Protein AF-A0A0T6BDD5-F1 (afdb_monomer)

Foldseek 3Di:
DKDWDWDWDQDPVRDTDIDIDIDDDDPDPDPDDPDPVVPPVVLVVQQDDEPDPQFGSSPVRHGDQLCVVVVNQFGEQDPVVRDGHGQDDDDFDPPDPDTQWDADRHVSDIDGPPDDQDVVNCCCVVVVVVDDPDPQFPPDVQEREDEDQFDQDSVPRHTDHDPQFFADDDDPDRHNYHGYTRPDGNPPPPPPCVVPDDDDD

Solvent-accessible surface area (backbone atoms only — not comparable to full-atom values): 12858 Å² total; per-residue (Å²): 92,71,46,82,45,73,49,75,47,69,46,97,85,71,43,83,43,76,50,76,47,76,49,75,49,80,84,72,90,57,99,77,67,97,54,94,71,68,87,54,62,77,71,61,73,68,54,47,87,48,98,34,92,42,25,31,34,90,56,85,43,40,75,49,64,22,32,73,78,45,72,53,55,17,38,22,70,38,78,91,77,45,34,56,36,70,57,70,89,71,81,59,59,84,90,47,98,58,76,44,44,44,80,39,55,91,78,59,41,68,40,69,62,75,60,78,85,46,73,76,72,42,41,37,68,75,70,44,58,78,67,77,81,66,100,83,77,69,95,50,94,46,45,56,71,43,46,68,42,36,41,77,33,87,88,79,73,45,59,50,47,40,93,63,36,36,52,77,93,73,80,90,65,91,38,94,50,67,44,72,29,20,77,38,58,62,80,75,60,63,68,77,52,63,83,73,62,77,82,81,129

Mean predicted aligned error: 17.87 Å

Organism: NCBI:txid1629725

Structure (mmCIF, N/CA/C/O backbone):
data_AF-A0A0T6BDD5-F1
#
_entry.id   AF-A0A0T6BDD5-F1
#
loop_
_atom_site.group_PDB
_atom_site.id
_atom_site.type_symbol
_atom_site.label_atom_id
_atom_site.label_alt_id
_atom_site.label_comp_id
_atom_site.label_asym_id
_atom_site.label_entity_id
_atom_site.label_seq_id
_atom_site.pdbx_PDB_ins_code
_atom_site.Cartn_x
_atom_site.Cartn_y
_atom_site.Cartn_z
_atom_site.occupancy
_atom_site.B_iso_or_equiv
_atom_site.auth_seq_id
_atom_site.auth_comp_id
_atom_site.auth_asym_id
_atom_site.auth_atom_id
_atom_site.pdbx_PDB_model_num
ATOM 1 N N . GLY A 1 1 ? -4.782 16.074 -7.934 1.00 63.06 1 GLY A N 1
ATOM 2 C CA . GLY A 1 1 ? -4.970 16.286 -6.489 1.00 63.06 1 GLY A CA 1
ATOM 3 C C . GLY A 1 1 ? -4.432 17.645 -6.095 1.00 63.06 1 GLY A C 1
ATOM 4 O O . GLY A 1 1 ? -3.922 18.365 -6.951 1.00 63.06 1 GLY A O 1
ATOM 5 N N . TYR A 1 2 ? -4.551 18.001 -4.821 1.00 70.06 2 TYR A N 1
ATOM 6 C CA . TYR A 1 2 ? -3.900 19.182 -4.259 1.00 70.06 2 TYR A CA 1
ATOM 7 C C . TYR A 1 2 ? -3.284 18.827 -2.903 1.00 70.06 2 TYR A C 1
ATOM 9 O O . TYR A 1 2 ? -3.833 18.007 -2.171 1.00 70.06 2 TYR A O 1
ATOM 17 N N . CYS A 1 3 ? -2.129 19.412 -2.602 1.00 64.56 3 CYS A N 1
ATOM 18 C CA . CYS A 1 3 ? -1.469 19.346 -1.303 1.00 64.56 3 CYS A CA 1
ATOM 19 C C . CYS A 1 3 ? -1.508 20.746 -0.696 1.00 64.56 3 CYS A C 1
ATOM 21 O O . CYS A 1 3 ? -1.211 21.721 -1.386 1.00 64.56 3 CYS A O 1
ATOM 23 N N . ILE A 1 4 ? -1.897 20.856 0.570 1.00 83.88 4 ILE A N 1
ATOM 24 C CA . ILE A 1 4 ? -1.875 22.127 1.291 1.00 83.88 4 ILE A CA 1
ATOM 25 C C . ILE A 1 4 ? -0.564 22.177 2.062 1.00 83.88 4 ILE A C 1
ATOM 27 O O . ILE A 1 4 ? -0.343 21.358 2.951 1.00 83.88 4 ILE A O 1
ATOM 31 N N . ILE A 1 5 ? 0.290 23.137 1.731 1.00 87.44 5 ILE A N 1
ATOM 32 C CA . ILE A 1 5 ? 1.520 23.397 2.475 1.00 87.44 5 ILE A CA 1
ATOM 33 C C . ILE A 1 5 ? 1.349 24.656 3.320 1.00 87.44 5 ILE A C 1
ATOM 35 O O . ILE A 1 5 ? 0.795 25.653 2.856 1.00 87.44 5 ILE A O 1
ATOM 39 N N . ALA A 1 6 ? 1.823 24.610 4.561 1.00 89.38 6 ALA A N 1
ATOM 40 C CA . ALA A 1 6 ? 1.898 25.761 5.448 1.00 89.38 6 ALA A CA 1
ATOM 41 C C . ALA A 1 6 ? 3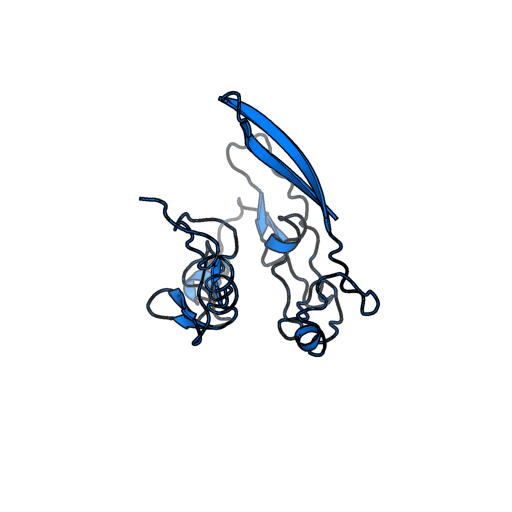.372 26.066 5.716 1.00 89.38 6 ALA A C 1
ATOM 43 O O . ALA A 1 6 ? 4.085 25.241 6.282 1.00 89.38 6 ALA A O 1
ATOM 44 N N . ILE A 1 7 ? 3.831 27.238 5.285 1.00 88.44 7 ILE A N 1
ATOM 45 C CA . ILE A 1 7 ? 5.202 27.699 5.499 1.00 88.44 7 ILE A CA 1
ATOM 46 C C . ILE A 1 7 ? 5.169 28.716 6.632 1.00 88.44 7 ILE A C 1
ATOM 48 O O . ILE A 1 7 ? 4.543 29.767 6.494 1.00 88.44 7 ILE A O 1
ATOM 52 N N . LYS A 1 8 ? 5.844 28.401 7.740 1.00 91.56 8 LYS A N 1
ATOM 53 C CA . LYS A 1 8 ? 6.092 29.341 8.837 1.00 91.56 8 LYS A CA 1
ATOM 54 C C . LYS A 1 8 ? 7.461 29.978 8.646 1.00 91.56 8 LYS A C 1
ATOM 56 O O . LYS A 1 8 ? 8.440 29.260 8.461 1.00 91.56 8 LYS A O 1
ATOM 61 N N . PHE A 1 9 ? 7.524 31.300 8.671 1.00 88.75 9 PHE A N 1
ATOM 62 C CA . PHE A 1 9 ? 8.762 32.054 8.488 1.00 88.75 9 PHE A CA 1
ATOM 63 C C . PHE A 1 9 ? 8.759 33.308 9.360 1.00 88.75 9 PHE A C 1
ATOM 65 O O . PHE A 1 9 ? 7.705 33.775 9.786 1.00 88.75 9 PHE A O 1
ATOM 72 N N . VAL A 1 10 ? 9.945 33.836 9.641 1.00 92.69 10 VAL A N 1
ATOM 73 C CA . VAL A 1 10 ? 10.114 35.096 10.370 1.00 92.69 10 VAL A CA 1
ATOM 74 C C . VAL A 1 10 ? 10.277 36.215 9.341 1.00 92.69 10 VAL A C 1
ATOM 76 O O . VAL A 1 10 ? 11.079 36.074 8.418 1.00 92.69 10 VAL A O 1
ATOM 79 N N . SER A 1 11 ? 9.478 37.277 9.444 1.00 86.88 11 SER A N 1
ATOM 80 C CA . SER A 1 11 ? 9.581 38.450 8.568 1.00 86.88 11 SER A CA 1
ATOM 81 C C . SER A 1 11 ? 10.757 39.352 8.955 1.00 86.88 11 SER A C 1
ATOM 83 O O . SER A 1 11 ? 11.345 39.199 10.023 1.00 86.88 11 SER A O 1
ATOM 85 N N . GLU A 1 12 ? 11.068 40.333 8.105 1.00 87.75 12 GLU A N 1
ATOM 86 C CA . GLU A 1 12 ? 12.073 41.370 8.393 1.00 87.75 12 GLU A CA 1
ATOM 87 C C . GLU A 1 12 ? 11.760 42.151 9.685 1.00 87.75 12 GLU A C 1
ATOM 89 O O . GLU A 1 12 ? 12.672 42.534 10.412 1.00 87.75 12 GLU A O 1
ATOM 94 N N . ASP A 1 13 ? 10.476 42.277 10.038 1.00 92.81 13 ASP A N 1
ATOM 95 C CA . ASP A 1 13 ? 10.000 42.897 11.285 1.00 92.81 13 ASP A CA 1
ATOM 96 C C . ASP A 1 13 ? 10.031 41.944 12.495 1.00 92.81 13 ASP A C 1
ATOM 98 O O . ASP A 1 13 ? 9.404 42.201 13.527 1.00 92.81 13 ASP A O 1
ATOM 102 N N . ASN A 1 14 ? 10.727 40.812 12.374 1.00 89.31 14 ASN A N 1
ATOM 103 C CA . ASN A 1 14 ? 10.873 39.790 13.409 1.00 89.31 14 ASN A CA 1
ATOM 104 C C . ASN A 1 14 ? 9.542 39.151 13.863 1.00 89.31 14 ASN A C 1
ATOM 106 O O . ASN A 1 14 ? 9.439 38.607 14.966 1.00 89.31 14 ASN A O 1
ATOM 110 N N . GLN A 1 15 ? 8.508 39.199 13.017 1.00 88.94 15 GLN A N 1
ATOM 111 C CA . GLN A 1 15 ? 7.215 38.570 13.284 1.00 88.94 15 GLN A CA 1
ATOM 112 C C . GLN A 1 15 ? 7.168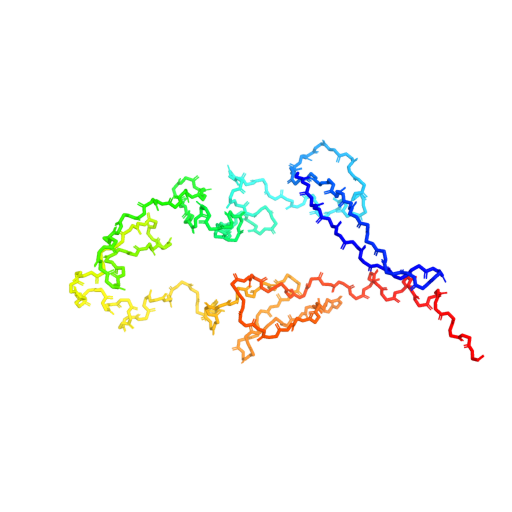 37.163 12.694 1.00 88.94 15 GLN A C 1
ATOM 114 O O . GLN A 1 15 ? 7.574 36.941 11.555 1.00 88.94 15 GLN A O 1
ATOM 119 N N . VAL A 1 16 ? 6.623 36.206 13.447 1.00 89.44 16 VAL A N 1
ATOM 120 C CA . VAL A 1 16 ? 6.365 34.856 12.933 1.00 89.44 16 VAL A CA 1
ATOM 121 C C . VAL A 1 16 ? 5.092 34.889 12.093 1.00 89.44 16 VAL A C 1
ATOM 123 O O . VAL A 1 16 ? 3.997 35.090 12.616 1.00 89.44 16 VAL A O 1
ATOM 126 N N . LEU A 1 17 ? 5.239 34.673 10.791 1.00 90.06 17 LEU A N 1
ATOM 127 C CA . LEU A 1 17 ? 4.150 34.626 9.826 1.00 90.06 17 LEU A CA 1
ATOM 128 C C . LEU A 1 17 ? 3.950 33.199 9.316 1.00 90.06 17 LEU A C 1
ATOM 130 O O . LEU A 1 17 ? 4.887 32.406 9.229 1.00 90.06 17 LEU A O 1
ATOM 134 N N . GLU A 1 18 ? 2.714 32.874 8.946 1.00 92.19 18 GLU A N 1
ATOM 135 C CA . GLU A 1 18 ? 2.361 31.601 8.323 1.00 92.19 18 GLU A CA 1
ATOM 136 C C . GLU A 1 18 ? 1.673 31.857 6.983 1.00 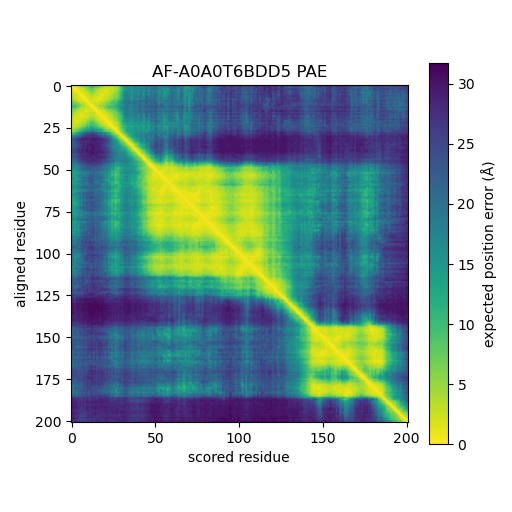92.19 18 GLU A C 1
ATOM 138 O O . GLU A 1 18 ? 0.674 32.574 6.906 1.00 92.19 18 GLU A O 1
ATOM 143 N N . LYS A 1 19 ? 2.183 31.237 5.918 1.00 89.94 19 LYS A N 1
ATOM 144 C CA . LYS A 1 19 ? 1.564 31.263 4.593 1.00 89.94 19 LYS A CA 1
ATOM 145 C C . LYS A 1 19 ? 1.110 29.866 4.204 1.00 89.94 19 LYS A C 1
ATOM 147 O O . LYS A 1 19 ? 1.928 28.963 4.038 1.00 89.94 19 LYS A O 1
ATOM 152 N N . LYS A 1 20 ? -0.200 29.710 4.011 1.00 90.69 20 LYS A N 1
ATOM 153 C CA . LYS A 1 20 ? -0.799 28.489 3.466 1.00 90.69 20 LYS A CA 1
ATOM 154 C C . LYS A 1 20 ? -0.947 28.615 1.955 1.00 90.69 20 LYS A C 1
ATOM 156 O O . LYS A 1 20 ? -1.534 29.580 1.473 1.00 90.69 20 LYS A O 1
ATOM 161 N N . THR A 1 21 ? -0.442 27.632 1.225 1.00 86.56 21 THR A N 1
ATOM 162 C CA . THR A 1 21 ? -0.527 27.561 -0.235 1.00 86.56 21 THR A CA 1
ATOM 163 C C . THR A 1 21 ? -1.020 26.186 -0.652 1.00 86.56 21 THR A C 1
ATOM 165 O O . THR A 1 21 ? -0.579 25.165 -0.127 1.00 86.56 21 THR A O 1
ATOM 168 N N . ASN A 1 22 ? -1.897 26.162 -1.651 1.00 78.94 22 ASN A N 1
ATOM 169 C CA . ASN A 1 22 ? -2.315 24.932 -2.304 1.00 78.94 22 ASN A CA 1
ATOM 170 C C . ASN A 1 22 ? -1.386 24.648 -3.485 1.00 78.94 22 ASN A C 1
ATOM 172 O O . ASN A 1 22 ? -1.343 25.420 -4.443 1.00 78.94 22 ASN A O 1
ATOM 176 N N . ILE A 1 23 ? -0.680 23.524 -3.442 1.00 78.38 23 ILE A N 1
ATOM 177 C CA . ILE A 1 23 ? 0.052 22.990 -4.587 1.00 78.38 23 ILE A CA 1
ATOM 178 C C . ILE A 1 23 ? -0.871 22.011 -5.303 1.00 78.38 23 ILE A C 1
ATOM 180 O O . ILE A 1 23 ? -1.140 20.910 -4.820 1.00 78.38 23 ILE A O 1
ATOM 184 N N . SER A 1 24 ? -1.372 22.411 -6.467 1.00 69.94 24 SER A N 1
ATOM 185 C CA . SER A 1 24 ? -2.084 21.508 -7.369 1.00 69.94 24 SER A CA 1
ATOM 186 C C . SER A 1 24 ? -1.093 20.609 -8.101 1.00 69.94 24 SER A C 1
ATOM 188 O O . SER A 1 24 ? -0.121 21.103 -8.669 1.00 69.94 24 SER A O 1
ATOM 190 N N . PHE A 1 25 ? -1.366 19.309 -8.161 1.00 63.03 25 PHE A N 1
ATOM 191 C CA . PHE A 1 25 ? -0.569 18.371 -8.948 1.00 63.03 25 PHE A CA 1
ATOM 192 C C . PHE A 1 25 ? -1.464 17.377 -9.685 1.00 63.03 25 PHE A C 1
ATOM 194 O O . PHE A 1 25 ? -2.507 16.936 -9.188 1.00 63.03 25 PHE A O 1
ATOM 201 N N . ASN A 1 26 ? -1.055 17.029 -10.900 1.00 55.38 26 ASN A N 1
ATOM 202 C CA . ASN A 1 26 ? -1.738 16.053 -11.731 1.00 55.38 26 ASN A CA 1
ATOM 203 C C . ASN A 1 26 ? -0.951 14.736 -11.698 1.00 55.38 26 ASN A C 1
ATOM 205 O O . ASN A 1 26 ? 0.142 14.667 -12.244 1.00 55.38 26 ASN A O 1
ATOM 209 N N . THR A 1 27 ? -1.496 13.711 -11.040 1.00 56.44 27 THR A N 1
ATOM 210 C CA . THR A 1 27 ? -0.898 12.365 -10.984 1.00 56.44 27 THR A CA 1
ATOM 211 C C . THR A 1 27 ? -1.341 11.465 -12.133 1.00 56.44 27 THR A C 1
ATOM 213 O O . THR A 1 27 ? -0.930 10.308 -12.190 1.00 56.44 27 THR A O 1
ATOM 216 N N . TYR A 1 28 ? -2.198 11.946 -13.039 1.00 52.25 28 TYR A N 1
ATOM 217 C CA . TYR A 1 28 ? -2.561 11.173 -14.217 1.00 52.25 28 TYR A CA 1
ATOM 218 C C . TYR A 1 28 ? -1.376 11.159 -15.180 1.00 52.25 28 TYR A C 1
ATOM 220 O O . TYR A 1 28 ? -1.009 12.188 -15.750 1.00 52.25 28 TYR A O 1
ATOM 228 N N . VAL A 1 29 ? -0.802 9.973 -15.386 1.00 51.53 29 VAL A N 1
ATOM 229 C CA . VAL A 1 29 ? 0.168 9.717 -16.453 1.00 51.53 29 VAL A CA 1
ATOM 230 C C . VAL A 1 29 ? -0.595 9.722 -17.779 1.00 51.53 29 VAL A C 1
ATOM 232 O O . VAL A 1 29 ? -1.046 8.696 -18.281 1.00 51.53 29 VAL A O 1
ATOM 235 N N . GLY A 1 30 ? -0.835 10.915 -18.314 1.00 46.41 30 GLY A N 1
ATOM 236 C CA . GLY A 1 30 ? -1.362 11.097 -19.656 1.00 46.41 30 GLY A CA 1
ATOM 237 C C . GLY A 1 30 ? -0.211 11.110 -20.654 1.00 46.41 30 GLY A C 1
ATOM 238 O O . GLY A 1 30 ? 0.641 11.987 -20.590 1.00 46.41 30 GLY A O 1
ATOM 239 N N . VAL A 1 31 ? -0.234 10.207 -21.637 1.00 48.50 31 VAL A N 1
ATOM 240 C CA . VAL A 1 31 ? 0.724 10.147 -22.767 1.00 48.50 31 VAL A CA 1
ATOM 241 C C . VAL A 1 31 ? 0.714 11.436 -23.621 1.00 48.50 31 VAL A C 1
ATOM 243 O O . VAL A 1 31 ? 1.509 11.610 -24.538 1.00 48.50 31 VAL A O 1
ATOM 246 N N . LYS A 1 32 ? -0.187 12.383 -23.342 1.00 43.66 32 LYS A N 1
ATOM 247 C CA . LYS A 1 32 ? -0.334 13.632 -24.088 1.00 43.66 32 LYS A CA 1
ATOM 248 C C . LYS A 1 32 ? -0.508 14.808 -23.139 1.00 43.66 32 LYS A C 1
ATOM 250 O O . LYS A 1 32 ? -1.623 15.182 -22.794 1.00 43.66 32 LYS A O 1
ATOM 255 N N . GLY A 1 33 ? 0.600 15.418 -22.747 1.00 41.03 33 GLY A N 1
ATOM 256 C CA . GLY A 1 33 ? 0.568 16.696 -22.053 1.00 41.03 33 GLY A CA 1
ATOM 257 C C . GLY A 1 33 ? 1.969 17.205 -21.786 1.00 41.03 33 GLY A C 1
ATOM 258 O O . GLY A 1 33 ? 2.678 16.645 -20.960 1.00 41.03 33 GLY A O 1
ATOM 259 N N . LYS A 1 34 ? 2.356 18.275 -22.483 1.00 38.69 34 LYS A N 1
ATOM 260 C CA . LYS A 1 34 ? 3.560 19.068 -22.214 1.00 38.69 34 LYS A CA 1
ATOM 261 C C . LYS A 1 34 ? 3.443 19.705 -20.820 1.00 38.69 34 LYS A C 1
ATOM 263 O O . LYS A 1 34 ? 3.053 20.859 -20.694 1.00 38.69 34 LYS A O 1
ATOM 268 N N . GLY A 1 35 ? 3.695 18.931 -19.770 1.00 38.72 35 GLY A N 1
ATOM 269 C CA . GLY A 1 35 ? 3.900 19.434 -18.416 1.00 38.72 35 GLY A CA 1
ATOM 270 C C . GLY A 1 35 ? 5.353 19.869 -18.244 1.00 38.72 35 GLY A C 1
ATOM 271 O O . GLY A 1 35 ? 6.252 19.260 -18.815 1.00 38.72 35 GLY A O 1
ATOM 272 N N . HIS A 1 36 ? 5.590 20.903 -17.440 1.00 42.06 36 HIS A N 1
ATOM 273 C CA . HIS A 1 36 ? 6.900 21.525 -17.185 1.00 42.06 36 HIS A CA 1
ATOM 274 C C . HIS A 1 36 ? 7.990 20.607 -16.576 1.00 42.06 36 HIS A C 1
ATOM 276 O O . HIS A 1 36 ? 9.088 21.076 -16.305 1.00 42.06 36 HIS A O 1
ATOM 282 N N . PHE A 1 37 ? 7.754 19.298 -16.444 1.00 42.84 37 PHE A N 1
ATOM 283 C CA . PHE A 1 37 ? 8.777 18.281 -16.149 1.00 42.84 37 PHE A CA 1
ATOM 284 C C . PHE A 1 37 ? 9.483 17.762 -17.419 1.00 42.84 37 PHE A C 1
ATOM 286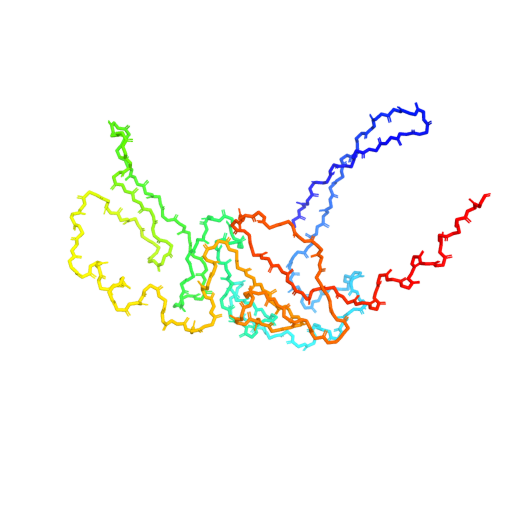 O O . PHE A 1 37 ? 10.014 16.655 -17.454 1.00 42.84 37 PHE A O 1
ATOM 293 N N . ALA A 1 38 ? 9.507 18.580 -18.474 1.00 39.47 38 ALA A N 1
ATOM 294 C CA . ALA A 1 38 ? 10.079 18.281 -19.786 1.00 39.47 38 ALA A CA 1
ATOM 295 C C . ALA A 1 38 ? 11.621 18.141 -19.809 1.00 39.47 38 ALA A C 1
ATOM 297 O O . ALA A 1 38 ? 12.198 18.029 -20.884 1.00 39.47 38 ALA A O 1
ATOM 298 N N . GLY A 1 39 ? 12.291 18.143 -18.651 1.00 36.91 39 GLY A N 1
ATOM 299 C CA . GLY A 1 39 ? 13.735 17.905 -18.534 1.00 36.91 39 GLY A CA 1
ATOM 300 C C . GLY A 1 39 ? 14.137 16.429 -18.429 1.00 36.91 39 GLY A C 1
ATOM 301 O O . GLY A 1 39 ? 15.319 16.132 -18.495 1.00 36.91 39 GLY A O 1
ATOM 302 N N . ASN A 1 40 ? 13.182 15.503 -18.277 1.00 40.72 40 ASN A N 1
ATOM 303 C CA . ASN A 1 40 ? 13.445 14.059 -18.153 1.00 40.72 40 ASN A CA 1
ATOM 304 C C . ASN A 1 40 ? 12.577 13.225 -19.117 1.00 40.72 40 ASN A C 1
ATOM 306 O O . ASN A 1 40 ? 12.090 12.148 -18.775 1.00 40.72 40 ASN A O 1
ATOM 310 N N . ILE A 1 41 ? 12.345 13.741 -20.330 1.00 43.97 41 ILE A N 1
ATOM 311 C CA . ILE A 1 41 ? 11.490 13.108 -21.353 1.00 43.97 41 ILE A CA 1
ATOM 312 C C . ILE A 1 41 ? 12.008 11.722 -21.786 1.00 43.97 41 ILE A C 1
ATOM 314 O O . ILE A 1 41 ? 11.196 10.871 -22.143 1.00 43.97 41 ILE A O 1
ATOM 318 N N . ASP A 1 42 ? 13.303 11.432 -21.639 1.00 45.50 42 ASP A N 1
ATOM 319 C CA . ASP A 1 42 ? 13.861 10.120 -21.999 1.00 45.50 42 ASP A CA 1
ATOM 320 C C . ASP A 1 42 ? 13.494 8.995 -21.012 1.00 45.50 42 ASP A C 1
ATOM 322 O O . ASP A 1 42 ? 13.441 7.831 -21.406 1.00 45.50 42 ASP A O 1
ATOM 326 N N . ARG A 1 43 ? 13.139 9.304 -19.752 1.00 47.69 43 ARG A N 1
ATOM 327 C CA . ARG A 1 43 ? 12.700 8.287 -18.767 1.00 47.69 43 ARG A CA 1
ATOM 328 C C . ARG A 1 43 ? 11.242 7.847 -18.937 1.00 47.69 43 ARG A C 1
ATOM 330 O O . ARG A 1 43 ? 10.854 6.818 -18.397 1.00 47.69 43 ARG A O 1
ATOM 337 N N . PHE A 1 44 ? 10.429 8.598 -19.682 1.00 50.53 44 PHE A N 1
ATOM 338 C CA . PHE A 1 44 ? 9.031 8.233 -19.956 1.00 50.53 44 PHE A CA 1
ATOM 339 C C . PHE A 1 44 ? 8.880 7.355 -21.206 1.00 50.53 44 PHE A C 1
ATOM 341 O O . PHE A 1 44 ? 7.824 6.755 -21.401 1.00 50.53 44 PHE A O 1
ATOM 348 N 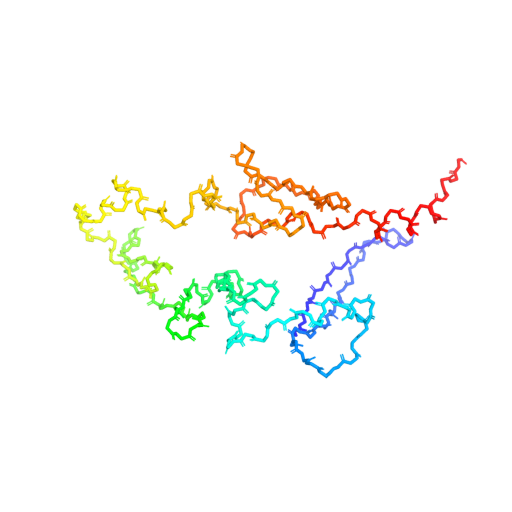N . ALA A 1 45 ? 9.923 7.249 -22.036 1.00 49.34 45 ALA A N 1
ATOM 349 C CA . ALA A 1 45 ? 9.925 6.392 -23.221 1.00 49.34 45 ALA A CA 1
ATOM 350 C C . ALA A 1 45 ? 9.936 4.887 -22.877 1.00 49.34 45 ALA A C 1
ATOM 352 O O . ALA A 1 45 ? 9.531 4.074 -23.704 1.00 49.34 45 ALA A O 1
ATOM 353 N N . SER A 1 46 ? 10.353 4.516 -21.661 1.00 56.31 46 SER A N 1
ATOM 354 C CA . SER A 1 46 ? 10.426 3.130 -21.175 1.00 56.31 46 SER A CA 1
ATOM 355 C C . SER A 1 46 ? 9.251 2.709 -20.284 1.00 56.31 46 SER A C 1
ATOM 357 O O . SER A 1 46 ? 9.285 1.627 -19.696 1.00 56.31 46 SER A O 1
ATOM 359 N N . LEU A 1 47 ? 8.204 3.532 -20.165 1.00 63.97 47 LEU A N 1
ATOM 360 C CA . LEU A 1 47 ? 7.035 3.175 -19.366 1.00 63.97 47 LEU A CA 1
ATOM 361 C C . LEU A 1 47 ? 6.274 2.025 -20.014 1.00 63.97 47 LEU A C 1
ATOM 363 O O . LEU A 1 47 ? 5.664 2.178 -21.075 1.00 63.97 47 LEU A O 1
ATOM 367 N N . THR A 1 48 ? 6.269 0.879 -19.338 1.00 72.31 48 THR A N 1
ATOM 368 C CA . THR A 1 48 ? 5.469 -0.260 -19.774 1.00 72.31 48 THR A CA 1
ATOM 369 C C . THR A 1 48 ? 4.007 0.023 -19.427 1.00 72.31 48 THR A C 1
ATOM 371 O O . THR A 1 48 ? 3.690 0.227 -18.252 1.00 72.31 48 THR A O 1
ATOM 374 N N . PRO A 1 49 ? 3.088 0.067 -20.408 1.00 80.00 49 PRO A N 1
ATOM 375 C CA . PRO A 1 49 ? 1.679 0.273 -20.117 1.00 80.00 49 PRO A CA 1
ATOM 376 C C . PRO A 1 49 ? 1.129 -0.947 -19.373 1.00 80.00 49 PRO A C 1
ATOM 378 O O . PRO A 1 49 ? 1.077 -2.052 -19.913 1.00 80.00 49 PRO A O 1
ATOM 381 N N . CYS A 1 50 ? 0.708 -0.745 -18.127 1.00 85.62 50 CYS A N 1
ATOM 382 C CA . CYS A 1 50 ? 0.151 -1.811 -17.309 1.00 85.62 50 CYS A CA 1
ATOM 383 C C . CYS A 1 50 ? -1.357 -1.970 -17.510 1.00 85.62 50 CYS A C 1
ATOM 385 O O . CYS A 1 50 ? -2.084 -1.012 -17.762 1.00 85.62 50 CYS A O 1
ATOM 387 N N . GLU A 1 51 ? -1.846 -3.195 -17.323 1.00 88.38 51 GLU A N 1
ATOM 388 C CA . GLU A 1 51 ? -3.267 -3.544 -17.477 1.00 88.38 51 GLU A CA 1
ATOM 389 C C . GLU A 1 51 ? -4.182 -2.825 -16.471 1.00 88.38 51 GLU A C 1
ATOM 391 O O . GLU A 1 51 ? -5.381 -2.651 -16.687 1.00 88.38 51 GLU A O 1
ATOM 396 N N . SER A 1 52 ? -3.621 -2.409 -15.340 1.00 89.94 52 SER A N 1
ATOM 397 C CA . SER A 1 52 ? -4.353 -1.853 -14.216 1.00 89.94 52 SER A CA 1
ATOM 398 C C . SER A 1 52 ? -3.577 -0.710 -13.582 1.00 89.94 52 SER A C 1
ATOM 400 O O . SER A 1 52 ? -2.352 -0.718 -13.549 1.00 89.94 52 SER A O 1
ATOM 402 N N . VAL A 1 53 ? -4.315 0.247 -13.016 1.00 88.94 53 VAL A N 1
ATOM 403 C CA . VAL A 1 53 ? -3.756 1.372 -12.257 1.00 88.94 53 VAL A CA 1
ATOM 404 C C . VAL A 1 53 ? -3.008 0.927 -11.002 1.00 88.94 53 VAL A C 1
ATOM 406 O O . VAL A 1 53 ? -2.235 1.709 -10.463 1.00 88.94 53 VAL A O 1
ATOM 409 N N . ASP A 1 54 ? -3.264 -0.287 -10.511 1.00 91.31 54 ASP A N 1
ATOM 410 C CA . ASP A 1 54 ? -2.651 -0.867 -9.307 1.00 91.31 54 ASP A CA 1
ATOM 411 C C . ASP A 1 54 ? -1.396 -1.692 -9.614 1.00 91.31 54 ASP A C 1
ATOM 413 O O . ASP A 1 54 ? -0.942 -2.480 -8.788 1.00 91.31 54 ASP A O 1
ATOM 417 N N . LEU A 1 55 ? -0.844 -1.505 -10.807 1.00 87.19 55 LEU A N 1
ATOM 418 C CA . LEU A 1 55 ? 0.429 -2.053 -11.239 1.00 87.19 55 LEU A CA 1
ATOM 419 C C . LEU A 1 55 ? 1.388 -0.893 -11.497 1.00 87.19 55 LEU A C 1
ATOM 421 O O . LEU A 1 55 ? 0.969 0.148 -12.009 1.00 87.19 55 LEU A O 1
ATOM 425 N N . ASP A 1 56 ? 2.653 -1.072 -11.143 1.00 81.56 56 ASP A N 1
ATOM 426 C CA . ASP A 1 56 ? 3.660 -0.026 -11.261 1.00 81.56 56 ASP A CA 1
ATOM 427 C C . ASP A 1 56 ? 4.330 -0.040 -12.650 1.00 81.56 56 ASP A C 1
ATOM 429 O O . ASP A 1 56 ? 5.089 -0.965 -12.955 1.00 81.56 56 ASP A O 1
ATOM 433 N N . PRO A 1 57 ? 4.095 0.972 -13.507 1.00 80.62 57 PRO A N 1
ATOM 434 C CA . PRO A 1 57 ? 4.679 1.017 -14.844 1.00 80.62 57 PRO A CA 1
ATOM 435 C C . PRO A 1 57 ? 6.186 1.313 -14.846 1.00 80.62 57 PRO A C 1
ATOM 437 O O . PRO A 1 57 ? 6.833 1.086 -15.869 1.00 80.62 57 PRO A O 1
ATOM 440 N N . PHE A 1 58 ? 6.747 1.786 -13.729 1.00 76.62 58 PHE A N 1
ATOM 441 C CA . PHE A 1 58 ? 8.189 1.985 -13.556 1.00 76.62 58 PHE A CA 1
ATOM 442 C C . PHE A 1 58 ? 8.903 0.707 -13.095 1.00 76.62 58 PHE A C 1
ATOM 444 O O . PHE A 1 58 ? 10.111 0.586 -13.272 1.00 76.62 58 PHE A O 1
ATOM 451 N N . HIS A 1 59 ? 8.155 -0.267 -12.569 1.00 76.50 59 HIS A N 1
ATOM 452 C CA . HIS A 1 59 ? 8.679 -1.537 -12.066 1.00 76.50 59 HIS A CA 1
ATOM 453 C C . HIS A 1 59 ? 8.013 -2.728 -12.767 1.00 76.50 59 HIS A C 1
ATOM 455 O O . HIS A 1 59 ? 7.434 -3.597 -12.121 1.00 76.50 59 HIS A O 1
ATOM 461 N N . ASN A 1 60 ? 8.066 -2.768 -14.105 1.00 82.00 60 ASN A N 1
ATOM 462 C CA . ASN A 1 60 ? 7.591 -3.895 -14.928 1.00 82.00 60 ASN A CA 1
ATOM 463 C C . ASN A 1 60 ? 6.173 -4.394 -14.584 1.00 82.00 60 ASN A C 1
ATOM 465 O O . ASN A 1 60 ? 5.888 -5.591 -14.641 1.00 82.00 60 ASN A O 1
ATOM 469 N N . CYS A 1 61 ? 5.270 -3.481 -14.229 1.00 83.88 61 CYS A N 1
ATOM 470 C CA . CYS A 1 61 ? 3.890 -3.790 -13.867 1.00 83.88 61 CYS A CA 1
ATOM 471 C C . CYS A 1 61 ? 3.750 -4.770 -12.695 1.00 83.88 61 CYS A C 1
ATOM 473 O O . CYS A 1 61 ? 2.807 -5.566 -12.660 1.00 83.88 61 CYS A O 1
ATOM 475 N N . VAL A 1 62 ? 4.662 -4.703 -11.725 1.00 85.94 62 VAL A N 1
ATOM 476 C CA . VAL A 1 62 ? 4.527 -5.390 -10.435 1.00 85.94 62 VAL A CA 1
ATOM 477 C C . VAL A 1 62 ? 3.387 -4.745 -9.624 1.00 85.94 62 VAL A C 1
ATOM 479 O O . VAL A 1 62 ? 3.147 -3.541 -9.757 1.00 85.94 62 VAL A O 1
ATOM 482 N N . PRO A 1 63 ? 2.631 -5.519 -8.818 1.00 88.88 63 PRO A N 1
ATOM 483 C CA . PRO A 1 63 ? 1.617 -4.965 -7.927 1.00 88.88 63 PRO A CA 1
ATOM 484 C C . PRO A 1 63 ? 2.169 -3.871 -7.015 1.00 88.88 63 PRO A C 1
ATOM 486 O O . PRO A 1 63 ? 3.207 -4.049 -6.385 1.00 88.88 63 PRO A O 1
ATOM 489 N N . VAL A 1 64 ? 1.440 -2.763 -6.912 1.00 83.62 64 VAL A N 1
ATOM 490 C CA . VAL A 1 64 ? 1.756 -1.707 -5.942 1.00 83.62 64 VAL A CA 1
ATOM 491 C C . VAL A 1 64 ? 1.461 -2.167 -4.514 1.00 83.62 64 VAL A C 1
ATOM 493 O O . VAL A 1 64 ? 0.590 -3.013 -4.290 1.00 83.62 64 VAL A O 1
ATOM 496 N N . ASP A 1 65 ? 2.104 -1.532 -3.535 1.00 83.88 65 ASP A N 1
ATOM 497 C CA . ASP A 1 65 ? 1.657 -1.619 -2.148 1.00 83.88 65 ASP A CA 1
ATOM 498 C C . ASP A 1 65 ? 0.286 -0.934 -2.014 1.00 83.88 65 ASP A C 1
ATOM 500 O O . ASP A 1 65 ? 0.152 0.295 -2.031 1.00 83.88 65 ASP A O 1
ATOM 504 N N . CYS A 1 66 ? -0.759 -1.754 -1.921 1.00 84.06 66 CYS A N 1
ATOM 505 C CA . CYS A 1 66 ? -2.133 -1.289 -1.812 1.00 84.06 66 CYS A CA 1
ATOM 506 C C . CYS A 1 66 ? -2.375 -0.499 -0.521 1.00 84.06 66 CYS A C 1
ATOM 508 O O . CYS A 1 66 ? -3.057 0.531 -0.560 1.00 84.06 66 CYS A O 1
ATOM 510 N N . HIS A 1 67 ? -1.802 -0.951 0.599 1.00 80.38 67 HIS A N 1
ATOM 511 C CA . HIS A 1 67 ? -1.971 -0.302 1.892 1.00 80.38 67 HIS A CA 1
ATOM 512 C C . HIS A 1 67 ? -1.427 1.125 1.846 1.00 80.38 67 HIS A C 1
ATOM 514 O O . HIS A 1 67 ? -2.144 2.061 2.207 1.00 80.38 67 HIS A O 1
ATOM 520 N N . MET A 1 68 ? -0.223 1.303 1.303 1.00 76.75 68 MET A N 1
ATOM 521 C CA . MET A 1 68 ? 0.384 2.621 1.137 1.00 76.75 68 MET A CA 1
ATOM 522 C C . MET A 1 68 ? -0.366 3.487 0.126 1.00 76.75 68 MET A C 1
ATOM 524 O O . MET A 1 68 ? -0.729 4.626 0.421 1.00 76.75 68 MET A O 1
ATOM 528 N N . LYS A 1 69 ? -0.652 2.947 -1.062 1.00 81.88 69 LYS A N 1
ATOM 529 C CA . LYS A 1 69 ? -1.291 3.707 -2.144 1.00 81.88 69 LYS A CA 1
ATOM 530 C C . LYS A 1 69 ? -2.676 4.234 -1.765 1.00 81.88 69 LYS A C 1
ATOM 532 O O . LYS A 1 69 ? -3.068 5.317 -2.200 1.00 81.88 69 LYS A O 1
ATOM 537 N N . TYR A 1 70 ? -3.428 3.455 -0.993 1.00 83.06 70 TYR A N 1
ATOM 538 C CA . TYR A 1 70 ? -4.806 3.765 -0.620 1.00 83.06 70 TYR A CA 1
ATOM 539 C C . TYR A 1 70 ? -4.980 4.107 0.858 1.00 83.06 70 TYR A C 1
ATOM 541 O O . TYR A 1 70 ? -6.121 4.133 1.330 1.00 83.06 70 TYR A O 1
ATOM 549 N N . LEU A 1 71 ? -3.882 4.376 1.573 1.00 81.25 71 LEU A N 1
ATOM 550 C CA . LEU A 1 71 ? -3.872 4.760 2.988 1.00 81.25 71 LEU A CA 1
ATOM 551 C C . LEU A 1 71 ? -4.770 3.840 3.831 1.00 81.25 71 LEU A C 1
ATOM 553 O O . LEU A 1 71 ? -5.682 4.280 4.529 1.00 81.25 71 LEU A O 1
ATOM 557 N N . GLY A 1 72 ? -4.597 2.532 3.652 1.00 78.81 72 GLY A N 1
ATOM 558 C CA . GLY A 1 72 ? -5.347 1.499 4.362 1.00 78.81 72 GLY A CA 1
ATOM 559 C C . GLY A 1 72 ? -6.779 1.246 3.878 1.00 78.81 72 GLY A C 1
ATOM 560 O O . GLY A 1 72 ? -7.327 0.190 4.181 1.00 78.81 72 GLY A O 1
ATOM 561 N N . THR A 1 73 ? -7.392 2.115 3.065 1.00 85.31 73 THR A N 1
ATOM 562 C CA . THR A 1 73 ? -8.784 1.907 2.592 1.00 85.31 73 THR A CA 1
ATOM 563 C C . THR A 1 73 ? -8.926 0.737 1.615 1.00 85.31 73 THR A C 1
ATOM 565 O O . THR A 1 73 ? -10.010 0.156 1.468 1.00 85.31 73 THR A O 1
ATOM 568 N N . ARG A 1 74 ? -7.826 0.369 0.950 1.00 90.31 74 ARG A N 1
ATOM 569 C CA . ARG A 1 74 ? -7.712 -0.807 0.089 1.00 90.31 74 ARG A CA 1
ATOM 570 C C . ARG A 1 74 ? -6.382 -1.491 0.357 1.00 90.31 74 ARG A C 1
ATOM 572 O O . ARG A 1 74 ? -5.390 -1.084 -0.218 1.00 90.31 74 ARG A O 1
ATOM 579 N N . SER A 1 75 ? -6.341 -2.489 1.232 1.00 84.44 75 SER A N 1
ATOM 580 C CA . SER A 1 75 ? -5.059 -3.044 1.703 1.00 84.44 75 SER A CA 1
ATOM 581 C C . SER A 1 75 ? -4.638 -4.341 1.006 1.00 84.44 75 SER A C 1
ATOM 583 O O . SER A 1 75 ? -3.498 -4.760 1.146 1.00 84.44 75 SER A O 1
ATOM 585 N N . PHE A 1 76 ? -5.518 -4.966 0.219 1.00 89.88 76 PHE A N 1
ATOM 586 C CA . PHE A 1 76 ? -5.238 -6.250 -0.429 1.00 89.88 76 PHE A CA 1
ATOM 587 C C . PHE A 1 76 ? -5.178 -6.135 -1.950 1.00 89.88 76 PHE A C 1
ATOM 589 O O . PHE A 1 76 ? -6.134 -5.673 -2.580 1.00 89.88 76 PHE A O 1
ATOM 596 N N . PHE A 1 77 ? -4.095 -6.635 -2.549 1.00 91.56 77 PHE A N 1
ATOM 597 C CA . PHE A 1 77 ? -3.979 -6.758 -3.998 1.00 91.56 77 PHE A CA 1
ATOM 598 C C . PHE A 1 77 ? -4.596 -8.067 -4.501 1.00 91.56 77 PHE A C 1
ATOM 600 O O . PHE A 1 77 ? -4.058 -9.160 -4.304 1.00 91.56 77 PHE A O 1
ATOM 607 N N . ASN A 1 78 ? -5.700 -7.969 -5.238 1.00 91.12 78 ASN A N 1
ATOM 608 C CA . ASN A 1 78 ? -6.294 -9.128 -5.883 1.00 91.12 78 ASN A CA 1
ATOM 609 C C . ASN A 1 78 ? -5.574 -9.435 -7.201 1.00 91.12 78 ASN A C 1
ATOM 611 O O . ASN A 1 78 ? -5.766 -8.738 -8.197 1.00 91.12 78 ASN A O 1
ATOM 615 N N . ARG A 1 79 ? -4.806 -10.531 -7.229 1.00 90.19 79 ARG A N 1
ATOM 616 C CA . ARG A 1 79 ? -4.054 -10.975 -8.418 1.00 90.19 79 ARG A CA 1
ATOM 617 C C . ARG A 1 79 ? -4.935 -11.356 -9.612 1.00 90.19 79 ARG A C 1
ATOM 619 O O . ARG A 1 79 ? -4.503 -11.191 -10.746 1.00 90.19 79 ARG A O 1
ATOM 626 N N . ARG A 1 80 ? -6.169 -11.820 -9.381 1.00 89.56 80 ARG A N 1
ATOM 627 C CA . ARG A 1 80 ? -7.111 -12.192 -10.452 1.00 89.56 80 ARG A CA 1
ATOM 628 C C . ARG A 1 80 ? -7.634 -10.969 -11.201 1.00 89.56 80 ARG A C 1
ATOM 630 O O . ARG A 1 80 ? -7.791 -11.028 -12.412 1.00 89.56 80 ARG A O 1
ATOM 637 N N . TRP A 1 81 ? -7.920 -9.881 -10.489 1.00 91.00 81 TRP A N 1
ATOM 638 C CA . TRP A 1 81 ? -8.418 -8.629 -11.083 1.00 91.00 81 TRP A CA 1
ATOM 639 C C . TRP A 1 81 ? -7.330 -7.574 -11.262 1.00 91.00 81 TRP A C 1
ATOM 641 O O . TRP A 1 81 ? -7.621 -6.469 -11.714 1.00 91.00 81 TRP A O 1
ATOM 651 N N . LYS A 1 82 ? -6.098 -7.911 -10.864 1.00 91.69 82 LYS A N 1
ATOM 652 C CA . LYS A 1 82 ? -4.922 -7.042 -10.821 1.00 91.69 82 LYS A CA 1
ATOM 653 C C . LYS A 1 82 ? -5.218 -5.692 -10.162 1.00 91.69 82 LYS A C 1
ATOM 655 O O . LYS A 1 82 ? -4.783 -4.658 -10.653 1.00 91.69 82 LYS A O 1
ATOM 660 N N . ARG A 1 83 ? -6.012 -5.684 -9.086 1.00 94.19 83 ARG A N 1
ATOM 661 C CA . ARG A 1 83 ? -6.496 -4.456 -8.434 1.00 94.19 83 ARG A CA 1
ATOM 662 C C . ARG A 1 83 ? -6.501 -4.548 -6.921 1.00 94.19 83 ARG A C 1
ATOM 664 O O . ARG A 1 83 ? -6.824 -5.593 -6.355 1.00 94.19 83 ARG A O 1
ATOM 671 N N . CYS A 1 84 ? -6.232 -3.416 -6.285 1.00 92.06 84 CYS A N 1
ATOM 672 C CA . CYS A 1 84 ? -6.383 -3.230 -4.854 1.00 92.06 84 CYS A CA 1
ATOM 673 C C . CYS A 1 84 ? -7.871 -3.215 -4.488 1.00 92.06 84 CYS A C 1
ATOM 675 O O . CYS A 1 84 ? -8.672 -2.453 -5.044 1.00 92.06 84 CYS A O 1
ATOM 677 N N . GLN A 1 85 ? -8.248 -4.065 -3.540 1.00 93.94 85 GLN A N 1
ATOM 678 C CA . GLN A 1 85 ? -9.619 -4.225 -3.077 1.00 93.94 85 GLN A CA 1
ATOM 679 C C . GLN A 1 85 ? -9.875 -3.452 -1.795 1.00 93.94 85 GLN A C 1
ATOM 681 O O . GLN A 1 85 ? -9.000 -3.346 -0.941 1.00 93.94 85 GLN A O 1
ATOM 686 N N . LYS A 1 86 ? -11.112 -2.967 -1.649 1.00 94.69 86 LYS A N 1
ATOM 687 C CA . LYS A 1 86 ? -11.584 -2.315 -0.428 1.00 94.69 86 LYS A CA 1
ATOM 688 C C . LYS A 1 86 ? -11.458 -3.261 0.766 1.00 94.69 86 LYS A C 1
ATOM 690 O O . LYS A 1 86 ? -11.784 -4.445 0.651 1.00 94.69 86 LYS A O 1
ATOM 695 N N . VAL A 1 87 ? -11.021 -2.703 1.891 1.00 91.31 87 VAL A N 1
ATOM 696 C CA . VAL A 1 87 ? -11.023 -3.397 3.180 1.00 91.31 87 VAL A CA 1
ATOM 697 C C . VAL A 1 87 ? -12.478 -3.627 3.625 1.00 91.31 87 VAL A C 1
ATOM 699 O O . VAL A 1 87 ? -13.274 -2.680 3.595 1.00 91.31 87 VAL A O 1
ATOM 702 N N . PRO A 1 88 ? -12.870 -4.865 3.976 1.00 92.31 88 PRO A N 1
ATOM 703 C CA . PRO A 1 88 ? -14.187 -5.152 4.530 1.00 92.31 88 PRO A CA 1
ATOM 704 C C . PRO A 1 88 ? -14.356 -4.505 5.908 1.00 92.31 88 PRO A C 1
ATOM 706 O O . PRO A 1 88 ? -13.392 -4.311 6.643 1.00 92.31 88 PRO A O 1
ATOM 709 N N . VAL A 1 89 ? -15.599 -4.196 6.272 1.00 90.31 89 VAL A N 1
ATOM 710 C CA . VAL A 1 89 ? -15.919 -3.742 7.630 1.00 90.31 89 VAL A CA 1
ATOM 711 C C . VAL A 1 89 ? -15.973 -4.968 8.536 1.00 90.31 89 VAL A C 1
ATOM 713 O O . VAL A 1 89 ? -16.790 -5.859 8.305 1.00 90.31 89 VAL A O 1
ATOM 716 N N . CYS A 1 90 ? -15.108 -5.011 9.546 1.00 87.12 90 CYS A N 1
ATOM 717 C CA . CYS A 1 90 ? -15.149 -6.034 10.583 1.00 87.12 90 CYS A CA 1
ATOM 718 C C . CYS A 1 90 ? -16.046 -5.554 11.725 1.00 87.12 90 CYS A C 1
ATOM 720 O O . CYS A 1 90 ? -15.800 -4.498 12.302 1.00 87.12 90 CYS A O 1
ATOM 722 N N . VAL A 1 91 ? -17.110 -6.307 11.9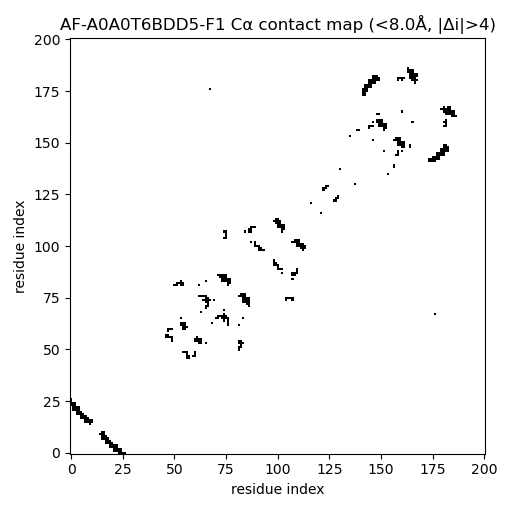98 1.00 88.75 91 VAL A N 1
ATOM 723 C CA . VAL A 1 91 ? -18.040 -6.041 13.101 1.00 88.75 91 VAL A CA 1
ATOM 724 C C . VAL A 1 91 ? -17.513 -6.771 14.329 1.00 88.75 91 VAL A C 1
ATOM 726 O O . VAL A 1 91 ? -17.268 -7.969 14.234 1.00 88.75 91 VAL A O 1
ATOM 729 N N . TYR A 1 92 ? -17.324 -6.048 15.429 1.00 86.06 92 TYR A N 1
ATOM 730 C CA . TYR A 1 92 ? -16.841 -6.570 16.707 1.00 86.06 92 TYR A CA 1
ATOM 731 C C . TYR A 1 92 ? -17.858 -6.273 17.816 1.00 86.06 92 TYR A C 1
ATOM 733 O O . TYR A 1 92 ? -18.695 -5.374 17.661 1.00 86.06 92 TYR A O 1
ATOM 741 N N . ASP A 1 93 ? -17.791 -7.018 18.914 1.00 87.88 93 ASP A N 1
ATOM 742 C CA . ASP A 1 93 ? -18.622 -6.782 20.097 1.00 87.88 93 ASP A CA 1
ATOM 743 C C . ASP A 1 93 ? -18.056 -5.631 20.948 1.00 87.88 93 ASP A C 1
ATOM 745 O O . ASP A 1 93 ? -16.915 -5.676 21.404 1.00 87.88 93 ASP A O 1
ATOM 749 N N . ILE A 1 94 ? -18.855 -4.578 21.140 1.00 86.19 94 ILE A N 1
ATOM 750 C CA . ILE A 1 94 ? -18.456 -3.362 21.867 1.00 86.19 94 ILE A CA 1
ATOM 751 C C . ILE A 1 94 ? -18.423 -3.605 23.383 1.00 86.19 94 ILE A C 1
ATOM 753 O O . ILE A 1 94 ? -17.708 -2.903 24.093 1.00 86.19 94 ILE A O 1
ATOM 757 N N . GLU A 1 95 ? -19.169 -4.595 23.877 1.00 92.06 95 GLU A N 1
ATOM 758 C CA . GLU A 1 95 ? -19.263 -4.895 25.311 1.00 92.06 95 GLU A CA 1
ATOM 759 C C . GLU A 1 95 ? -18.064 -5.713 25.821 1.00 92.06 95 GLU A C 1
ATOM 761 O O . GLU A 1 95 ? -17.928 -5.940 27.024 1.00 92.06 95 GLU A O 1
ATOM 766 N N . LYS A 1 96 ? -17.186 -6.175 24.921 1.00 85.06 96 LYS A N 1
ATOM 767 C CA . LYS A 1 96 ? -15.981 -6.927 25.276 1.00 85.06 96 LYS A CA 1
ATOM 768 C C . LYS A 1 96 ? -14.790 -5.994 25.474 1.00 85.06 96 LYS A C 1
ATOM 770 O O . LYS A 1 96 ? -14.539 -5.097 24.674 1.00 85.06 96 LYS A O 1
ATOM 775 N N . ASP A 1 97 ? -13.988 -6.289 26.497 1.00 84.50 97 ASP A N 1
ATOM 776 C CA . ASP A 1 97 ? -12.747 -5.556 26.787 1.00 84.50 97 ASP A CA 1
ATOM 777 C C . ASP A 1 97 ? -11.690 -5.694 25.673 1.00 84.50 97 ASP A C 1
ATOM 779 O O . ASP A 1 97 ? -10.810 -4.843 25.533 1.00 84.50 97 ASP A O 1
ATOM 783 N N . LEU A 1 98 ? -11.753 -6.772 24.881 1.00 83.44 98 LEU A N 1
ATOM 784 C CA . LEU A 1 98 ? -10.844 -7.049 23.769 1.00 83.44 98 LEU A CA 1
ATOM 785 C C . LEU A 1 98 ? -11.627 -7.296 22.471 1.00 83.44 98 LEU A C 1
ATOM 787 O O . LEU A 1 98 ? -12.712 -7.875 22.528 1.00 83.44 98 LEU A O 1
ATOM 791 N N . PRO A 1 99 ? -11.074 -6.926 21.296 1.00 80.75 99 PRO A N 1
ATOM 792 C CA . PRO A 1 99 ? -11.712 -7.207 20.016 1.00 80.75 99 PRO A CA 1
ATOM 793 C C . PRO A 1 99 ? -11.836 -8.713 19.780 1.00 80.75 99 PRO A C 1
ATOM 795 O O . PRO A 1 99 ? -10.849 -9.445 19.860 1.00 80.75 99 PRO A O 1
ATOM 798 N N . ASP A 1 100 ? -13.029 -9.160 19.406 1.00 88.50 100 ASP A N 1
ATOM 799 C CA . ASP A 1 100 ? -13.315 -10.543 19.020 1.00 88.50 100 ASP A CA 1
ATOM 800 C C . ASP A 1 100 ? -13.123 -10.798 17.518 1.00 88.50 100 ASP A C 1
ATOM 802 O O . ASP A 1 100 ? -13.082 -11.944 17.070 1.00 88.50 100 ASP A O 1
ATOM 806 N N . VAL A 1 101 ? -12.938 -9.740 16.725 1.00 89.62 101 VAL A N 1
ATOM 807 C CA . VAL A 1 101 ? -12.709 -9.826 15.281 1.00 89.62 101 VAL A CA 1
ATOM 808 C C . VAL A 1 101 ? -11.528 -8.952 14.859 1.00 89.62 101 VAL A C 1
ATOM 810 O O . VAL A 1 101 ? -11.428 -7.783 15.226 1.00 89.62 101 VAL A O 1
ATOM 813 N N . GLY A 1 102 ? -10.645 -9.503 14.025 1.00 85.31 102 GLY A N 1
ATOM 814 C CA . GLY A 1 102 ? -9.504 -8.802 13.430 1.00 85.31 102 GLY A CA 1
ATOM 815 C C . GLY A 1 102 ? -9.546 -8.816 11.903 1.00 85.31 102 GLY A C 1
ATOM 816 O O . GLY A 1 102 ? -10.064 -9.747 11.295 1.00 85.31 102 GLY A O 1
ATOM 817 N N . TYR A 1 103 ? -8.981 -7.805 11.245 1.00 85.12 103 TYR A N 1
ATOM 818 C CA . TYR A 1 103 ? -8.801 -7.808 9.788 1.00 85.12 103 TYR A CA 1
ATOM 819 C C . TYR A 1 103 ? -7.446 -8.413 9.397 1.00 85.12 103 TYR A C 1
ATOM 821 O O . TYR A 1 103 ? -6.422 -8.067 9.982 1.00 85.12 103 TYR A O 1
ATOM 829 N N . THR A 1 104 ? -7.416 -9.262 8.363 1.00 82.44 104 THR A N 1
ATOM 830 C CA . THR A 1 104 ? -6.176 -9.777 7.758 1.00 82.44 104 THR A CA 1
ATOM 831 C C . THR A 1 104 ? -5.974 -9.238 6.330 1.00 82.44 104 THR A C 1
ATOM 833 O O . THR A 1 104 ? -6.740 -9.584 5.418 1.00 82.44 104 THR A O 1
ATOM 836 N N . PRO A 1 105 ? -4.912 -8.441 6.089 1.00 76.50 105 PRO A N 1
ATOM 837 C CA . PRO A 1 105 ? -4.577 -7.928 4.759 1.00 76.50 105 PRO A CA 1
ATOM 838 C C . PRO A 1 105 ? -4.238 -9.022 3.743 1.00 76.50 105 PRO A C 1
ATOM 840 O O . PRO A 1 105 ? -4.467 -8.835 2.555 1.00 76.50 105 PRO A O 1
ATOM 843 N N . ILE A 1 106 ? -3.744 -10.180 4.198 1.00 76.00 106 ILE A N 1
ATOM 844 C CA . ILE A 1 106 ? -3.285 -11.280 3.332 1.00 76.00 106 ILE A CA 1
ATOM 845 C C . ILE A 1 106 ? -4.452 -11.920 2.579 1.00 76.00 106 ILE A C 1
ATOM 847 O O . ILE A 1 106 ? -4.328 -12.267 1.407 1.00 76.00 106 ILE A O 1
ATOM 851 N N . THR A 1 107 ? -5.594 -12.094 3.247 1.00 81.62 107 THR A N 1
ATOM 852 C CA . THR A 1 107 ? -6.770 -12.747 2.645 1.00 81.62 107 THR A CA 1
ATOM 853 C C . THR A 1 107 ? -7.915 -11.784 2.359 1.00 81.62 107 THR A C 1
ATOM 855 O O . THR A 1 107 ? -8.916 -12.193 1.770 1.00 81.62 107 THR A O 1
ATOM 858 N N . ASN A 1 108 ? -7.764 -10.517 2.752 1.00 88.56 108 ASN A N 1
ATOM 859 C CA . ASN A 1 108 ? -8.801 -9.494 2.715 1.00 88.56 108 ASN A CA 1
ATOM 860 C C . ASN A 1 108 ? -10.086 -9.899 3.451 1.00 88.56 108 ASN A C 1
ATOM 862 O O . ASN A 1 108 ? -11.192 -9.705 2.943 1.00 88.56 108 ASN A O 1
ATOM 866 N N . LYS A 1 109 ? -9.948 -10.510 4.630 1.00 88.94 109 LYS A N 1
ATOM 867 C CA . LYS A 1 109 ? -11.075 -11.030 5.415 1.00 88.94 109 LYS A CA 1
ATOM 868 C C . LYS A 1 109 ? -10.997 -10.582 6.862 1.00 88.94 109 LYS A C 1
ATOM 870 O O . LYS A 1 109 ? -9.925 -10.272 7.370 1.00 88.94 109 LYS A O 1
ATOM 875 N N . CYS A 1 110 ? -12.152 -10.589 7.510 1.00 89.12 110 CYS A N 1
ATOM 876 C CA . CYS A 1 110 ? -12.244 -10.520 8.956 1.00 89.12 110 CYS A CA 1
ATOM 877 C C . CYS A 1 110 ? -12.102 -11.938 9.520 1.00 89.12 110 CYS A C 1
ATOM 879 O O . CYS A 1 110 ? -12.692 -12.881 8.985 1.00 89.12 110 CYS A O 1
ATOM 881 N N . ILE A 1 111 ? -11.284 -12.084 10.550 1.00 87.00 111 ILE A N 1
ATOM 882 C CA . ILE A 1 111 ? -11.035 -13.325 11.271 1.00 87.00 111 ILE A CA 1
ATOM 883 C C . ILE A 1 111 ? -11.586 -13.193 12.682 1.00 87.00 111 ILE A C 1
ATOM 885 O O . ILE A 1 111 ? -11.410 -12.168 13.327 1.00 87.00 111 ILE A O 1
ATOM 889 N N . ASP A 1 112 ? -12.246 -14.248 13.132 1.00 88.06 112 ASP A N 1
ATOM 890 C CA . ASP A 1 112 ? -12.642 -14.431 14.522 1.00 88.06 112 ASP A CA 1
ATOM 891 C C . ASP A 1 112 ? -11.385 -14.719 15.361 1.00 88.06 112 ASP A C 1
ATOM 893 O O . ASP A 1 112 ? -10.603 -15.620 15.022 1.00 88.06 112 ASP A O 1
ATOM 897 N N . LEU A 1 113 ? -11.174 -13.907 16.397 1.00 85.56 113 LEU A N 1
ATOM 898 C CA . LEU A 1 113 ? -10.042 -13.969 17.322 1.00 85.56 113 LEU A CA 1
ATOM 899 C C . LEU A 1 113 ? -10.338 -14.827 18.560 1.00 85.56 113 LEU A C 1
ATOM 901 O O . LEU A 1 113 ? -9.407 -15.186 19.278 1.00 85.56 113 LEU A O 1
ATOM 905 N N . GLU A 1 114 ? -11.595 -15.199 18.793 1.00 85.56 114 GLU A N 1
ATOM 906 C CA . GLU A 1 114 ? -12.006 -16.059 19.910 1.00 85.56 114 GLU A CA 1
ATOM 907 C C . GLU A 1 114 ? -11.905 -17.545 19.562 1.00 85.56 114 GLU A C 1
ATOM 909 O O . GLU A 1 114 ? -11.877 -18.411 20.445 1.00 85.56 114 GLU A O 1
ATOM 914 N N . ARG A 1 115 ? -11.802 -17.872 18.269 1.00 82.75 115 ARG A N 1
ATOM 915 C CA . ARG A 1 115 ? -11.563 -19.250 17.838 1.00 82.75 115 ARG A CA 1
ATOM 916 C C . ARG A 1 115 ? -10.219 -19.751 18.379 1.00 82.75 115 ARG A C 1
ATOM 918 O O . ARG A 1 115 ? -9.181 -19.109 18.227 1.00 82.75 115 ARG A O 1
ATOM 925 N N . CYS A 1 116 ? -10.212 -20.961 18.937 1.00 76.31 116 CYS A N 1
ATOM 926 C CA . CYS A 1 116 ? -8.968 -21.592 19.367 1.00 76.31 116 CYS A CA 1
ATOM 927 C C . CYS A 1 116 ? -8.003 -21.755 18.182 1.00 76.31 116 CYS A C 1
ATOM 929 O O . CYS A 1 116 ? -8.389 -22.261 17.123 1.00 76.31 116 CYS A O 1
ATOM 931 N N . ILE A 1 117 ? -6.741 -21.372 18.392 1.00 80.38 117 ILE A N 1
ATOM 932 C CA . ILE A 1 117 ? -5.655 -21.544 17.423 1.00 80.38 117 ILE A CA 1
ATOM 933 C C . ILE A 1 117 ? -5.511 -23.038 17.118 1.00 80.38 117 ILE A C 1
ATOM 935 O O . ILE A 1 117 ? -5.220 -23.844 18.007 1.00 80.38 117 ILE A O 1
ATOM 939 N N . LYS A 1 118 ? -5.724 -23.430 15.861 1.00 80.75 118 LYS A N 1
ATOM 940 C CA . LYS A 1 118 ? -5.531 -24.817 15.430 1.00 80.75 118 LYS A CA 1
ATOM 941 C C . LYS A 1 118 ? -4.065 -25.051 15.108 1.00 80.75 118 LYS A C 1
ATOM 943 O O . LYS A 1 118 ? -3.347 -24.148 14.694 1.00 80.75 118 LYS A O 1
ATOM 948 N N . ARG A 1 119 ? -3.634 -26.312 15.161 1.00 75.38 119 ARG A N 1
ATOM 949 C CA . ARG A 1 119 ? -2.287 -26.699 14.715 1.00 75.38 119 ARG A CA 1
ATOM 950 C C . ARG A 1 119 ? -2.007 -26.286 13.263 1.00 75.38 119 ARG A C 1
ATOM 952 O O . ARG A 1 119 ? -0.893 -25.911 12.937 1.00 75.38 119 ARG A O 1
ATOM 959 N N . SER A 1 120 ? -3.028 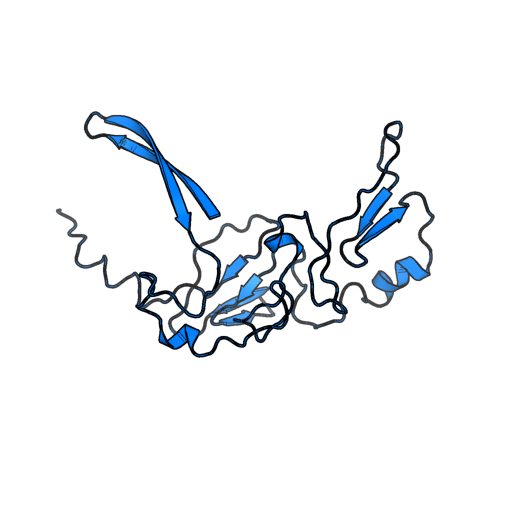-26.277 12.404 1.00 74.38 120 SER A N 1
ATOM 960 C CA . SER A 1 120 ? -2.930 -25.746 11.038 1.00 74.38 120 SER A CA 1
ATOM 961 C C . SER A 1 120 ? -2.692 -24.234 10.979 1.00 74.38 120 SER A C 1
ATOM 963 O O . SER A 1 120 ? -2.058 -23.770 10.042 1.00 74.38 120 SER A O 1
ATOM 965 N N . ASP A 1 121 ? -3.176 -23.461 11.957 1.00 67.50 121 ASP A N 1
ATOM 966 C CA . ASP A 1 121 ? -2.910 -22.018 12.051 1.00 67.50 121 ASP A CA 1
ATOM 967 C C . ASP A 1 121 ? -1.475 -21.740 12.541 1.00 67.50 121 ASP A C 1
ATOM 969 O O . ASP A 1 121 ? -0.947 -20.657 12.311 1.00 67.50 121 ASP A O 1
ATOM 973 N N . LEU A 1 122 ? -0.828 -22.728 13.176 1.00 75.31 122 LEU A N 1
ATOM 974 C CA . LEU A 1 122 ? 0.588 -22.686 13.552 1.00 75.31 122 LEU A CA 1
ATOM 975 C C . LEU A 1 122 ? 1.514 -23.151 12.427 1.00 75.31 122 LEU A C 1
ATOM 977 O O . LEU A 1 122 ? 2.687 -22.800 12.443 1.00 75.31 122 LEU A O 1
ATOM 981 N N . GLN A 1 123 ? 1.021 -23.889 11.426 1.00 65.75 123 GLN A N 1
ATOM 982 C CA . GLN A 1 123 ? 1.845 -24.333 10.293 1.00 65.75 123 GLN A CA 1
ATOM 983 C C . GLN A 1 123 ? 2.566 -23.184 9.574 1.00 65.75 123 GLN A C 1
ATOM 985 O O . GLN A 1 123 ? 3.714 -23.382 9.186 1.00 65.75 123 GLN A O 1
ATOM 990 N N . PRO A 1 124 ? 1.981 -21.981 9.415 1.00 59.47 124 PRO A N 1
ATOM 991 C CA . PRO A 1 124 ? 2.717 -20.830 8.912 1.00 59.47 124 PRO A CA 1
ATOM 992 C C . PRO A 1 124 ? 3.924 -20.422 9.764 1.00 59.47 124 PRO A C 1
ATOM 994 O O . PRO A 1 124 ? 4.947 -20.024 9.214 1.00 59.47 124 PRO A O 1
ATOM 997 N N . LEU A 1 125 ? 3.829 -20.572 11.086 1.00 63.12 125 LEU A N 1
ATOM 998 C CA . LEU A 1 125 ? 4.914 -20.297 12.031 1.00 63.12 125 LEU A CA 1
ATOM 999 C C . LEU A 1 125 ? 5.950 -21.436 12.042 1.00 63.12 125 LEU A C 1
ATOM 1001 O O . LEU A 1 125 ? 7.149 -21.180 12.037 1.00 63.12 125 LEU A O 1
ATOM 1005 N N . GLU A 1 126 ? 5.491 -22.691 12.013 1.00 62.25 126 GLU A N 1
ATOM 1006 C CA . GLU A 1 126 ? 6.332 -23.897 12.078 1.00 62.25 126 GLU A CA 1
ATOM 1007 C C . GLU A 1 126 ? 7.110 -24.145 10.776 1.00 62.25 126 GLU A C 1
ATOM 1009 O O . GLU A 1 126 ? 8.297 -24.462 10.803 1.00 62.25 126 GLU A O 1
ATOM 1014 N N . ASN A 1 127 ? 6.465 -23.960 9.625 1.00 50.81 127 ASN A N 1
ATOM 1015 C CA . ASN A 1 127 ? 7.074 -24.175 8.312 1.00 50.81 127 ASN A CA 1
ATOM 1016 C C . ASN A 1 127 ? 7.781 -22.919 7.772 1.00 50.81 127 ASN A C 1
ATOM 1018 O O . ASN A 1 127 ? 8.144 -22.890 6.597 1.00 50.81 127 ASN A O 1
ATOM 1022 N N . LYS A 1 128 ? 7.911 -21.857 8.584 1.00 51.44 128 LYS A N 1
ATOM 1023 C CA . LYS A 1 128 ? 8.356 -20.521 8.143 1.00 51.44 128 LYS A CA 1
ATOM 1024 C C . LYS A 1 128 ? 7.561 -19.964 6.944 1.00 51.44 128 LYS A C 1
ATOM 1026 O O . LYS A 1 128 ? 8.019 -19.043 6.281 1.00 51.44 128 LYS A O 1
ATOM 1031 N N . TYR A 1 129 ? 6.347 -20.460 6.671 1.00 43.66 129 TYR A N 1
ATOM 1032 C CA . TYR A 1 129 ? 5.463 -19.887 5.639 1.00 43.66 129 TYR A CA 1
ATOM 1033 C C . TYR A 1 129 ? 4.909 -18.507 6.017 1.00 43.66 129 TYR A C 1
ATOM 1035 O O . TYR A 1 129 ? 4.160 -17.934 5.228 1.00 43.66 129 TYR A O 1
ATOM 1043 N N . ALA A 1 130 ? 5.275 -17.953 7.177 1.00 42.88 130 ALA A N 1
ATOM 1044 C CA . ALA A 1 130 ? 5.177 -16.517 7.385 1.00 42.88 130 ALA A CA 1
ATOM 1045 C C . ALA A 1 130 ? 5.872 -15.749 6.245 1.00 42.88 130 ALA A C 1
ATOM 1047 O O . ALA A 1 130 ? 5.320 -14.742 5.835 1.00 42.88 130 ALA A O 1
ATOM 1048 N N . GLU A 1 131 ? 6.950 -16.281 5.647 1.00 42.75 131 GLU A N 1
ATOM 1049 C CA . GLU A 1 131 ? 7.666 -15.693 4.507 1.00 42.75 131 GLU A CA 1
ATOM 1050 C C . GLU A 1 131 ? 8.560 -16.743 3.814 1.00 42.75 131 GLU A C 1
ATOM 1052 O O . GLU A 1 131 ? 9.687 -16.989 4.223 1.00 42.75 131 GLU A O 1
ATOM 1057 N N . LEU A 1 132 ? 8.080 -17.363 2.732 1.00 37.53 132 LEU A N 1
ATOM 1058 C CA . LEU A 1 132 ? 8.944 -18.044 1.748 1.00 37.53 132 LEU A CA 1
ATOM 1059 C C . LEU A 1 132 ? 8.495 -17.707 0.318 1.00 37.53 132 LEU A C 1
ATOM 1061 O O . LEU A 1 132 ? 8.400 -18.563 -0.562 1.00 37.53 132 LEU A O 1
ATOM 1065 N N . ALA A 1 133 ? 8.188 -16.432 0.092 1.00 38.00 133 ALA A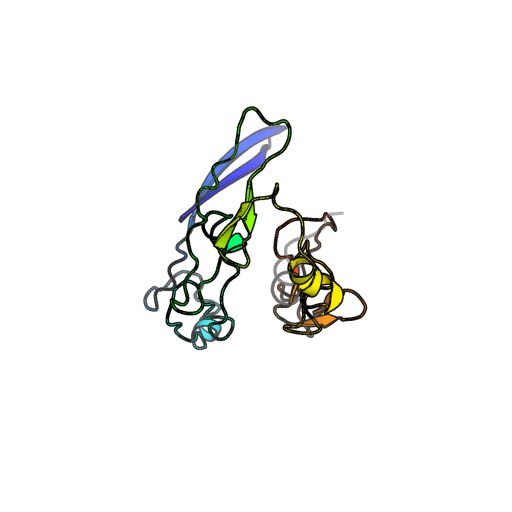 N 1
ATOM 1066 C CA . ALA A 1 133 ? 8.267 -15.833 -1.229 1.00 38.00 133 ALA A CA 1
ATOM 1067 C C . ALA A 1 133 ? 9.356 -14.759 -1.145 1.00 38.00 133 ALA A C 1
ATOM 1069 O O . ALA A 1 133 ? 9.083 -13.641 -0.729 1.00 38.00 133 ALA A O 1
ATOM 1070 N N . ASP A 1 134 ? 10.563 -15.168 -1.529 1.00 37.41 134 ASP A N 1
ATOM 1071 C CA . ASP A 1 134 ? 11.807 -14.396 -1.606 1.00 37.41 134 ASP A CA 1
ATOM 1072 C C . ASP A 1 134 ? 12.579 -14.217 -0.283 1.00 37.41 134 ASP A C 1
ATOM 1074 O O . ASP A 1 134 ? 12.274 -13.385 0.569 1.00 37.41 134 ASP A O 1
ATOM 1078 N N . ASP A 1 135 ? 13.636 -15.018 -0.144 1.00 36.81 135 ASP A N 1
ATOM 1079 C CA . ASP A 1 135 ? 14.586 -15.105 0.979 1.00 36.81 135 ASP A CA 1
ATOM 1080 C C . ASP A 1 135 ? 15.514 -13.865 1.063 1.00 36.81 135 ASP A C 1
ATOM 1082 O O . ASP A 1 135 ? 16.676 -13.950 1.453 1.00 36.81 135 ASP A O 1
ATOM 1086 N N . SER A 1 136 ? 15.022 -12.690 0.646 1.00 39.00 136 SER A N 1
ATOM 1087 C CA . SER A 1 136 ? 15.767 -11.425 0.682 1.00 39.00 136 SER A CA 1
ATOM 1088 C C . SER A 1 136 ? 14.954 -10.196 1.107 1.00 39.00 136 SER A C 1
ATOM 1090 O O . SER A 1 136 ? 15.528 -9.108 1.131 1.00 39.00 136 SER A O 1
ATOM 1092 N N . SER A 1 137 ? 13.650 -10.298 1.410 1.00 39.00 137 SER A N 1
ATOM 1093 C CA . SER A 1 137 ? 12.805 -9.089 1.513 1.00 39.00 137 SER A CA 1
ATOM 1094 C C . SER A 1 137 ? 12.102 -8.822 2.846 1.00 39.00 137 SER A C 1
ATOM 1096 O O . SER A 1 137 ? 11.357 -7.849 2.915 1.00 39.00 137 SER A O 1
ATOM 1098 N N . TYR A 1 138 ? 12.312 -9.608 3.908 1.00 37.47 138 TYR A N 1
ATOM 1099 C CA . TYR A 1 138 ? 11.492 -9.459 5.126 1.00 37.47 138 TYR A CA 1
ATOM 1100 C C . TYR A 1 138 ? 12.231 -9.370 6.469 1.00 37.47 138 TYR A C 1
ATOM 1102 O O . TYR A 1 138 ? 11.628 -9.509 7.529 1.00 37.47 138 TYR A O 1
ATOM 1110 N N . SER A 1 139 ? 13.513 -8.996 6.483 1.00 35.69 139 SER A N 1
ATOM 1111 C CA . SER A 1 139 ? 14.212 -8.786 7.763 1.00 35.69 139 SER A CA 1
ATOM 1112 C C . SER A 1 139 ? 13.719 -7.578 8.593 1.00 35.69 139 SER A C 1
ATOM 1114 O O . SER A 1 139 ? 14.191 -7.416 9.715 1.00 35.69 139 SER A O 1
ATOM 1116 N N . LEU A 1 140 ? 12.784 -6.738 8.125 1.00 38.31 140 LEU A N 1
ATOM 1117 C CA . LEU A 1 140 ? 12.277 -5.578 8.881 1.00 38.31 140 LEU A CA 1
ATOM 1118 C C . LEU A 1 140 ? 10.803 -5.283 8.548 1.00 38.31 140 LEU A C 1
ATOM 1120 O O . LEU A 1 140 ? 10.476 -4.347 7.824 1.00 38.31 140 LEU A O 1
ATOM 1124 N N . MET A 1 141 ? 9.891 -6.065 9.125 1.00 40.38 141 MET A N 1
ATOM 1125 C CA . MET A 1 141 ? 8.423 -5.950 9.012 1.00 40.38 141 MET A CA 1
ATOM 1126 C C . MET A 1 141 ? 7.800 -4.636 9.543 1.00 40.38 141 MET A C 1
ATOM 1128 O O . MET A 1 141 ? 6.603 -4.587 9.811 1.00 40.38 141 MET A O 1
ATOM 1132 N N . LEU A 1 142 ? 8.559 -3.545 9.670 1.00 45.16 142 LEU A N 1
ATOM 1133 C CA . LEU A 1 142 ? 7.975 -2.222 9.892 1.00 45.16 142 LEU A CA 1
ATOM 1134 C C . LEU A 1 142 ? 8.454 -1.143 8.927 1.00 45.16 142 LEU A C 1
ATOM 1136 O O . LEU A 1 142 ? 7.843 -0.097 8.957 1.00 45.16 142 LEU A O 1
ATOM 1140 N N . THR A 1 143 ? 9.409 -1.369 8.023 1.00 53.41 143 THR A N 1
ATOM 1141 C CA . THR A 1 143 ? 9.802 -0.359 7.022 1.00 53.41 143 THR A CA 1
ATOM 1142 C C . THR A 1 143 ? 10.121 -1.036 5.695 1.00 53.41 143 THR A C 1
ATOM 1144 O O . THR A 1 143 ? 11.155 -1.680 5.542 1.00 53.41 143 THR A O 1
ATOM 1147 N N . ALA A 1 144 ? 9.240 -0.887 4.703 1.00 66.56 144 ALA A N 1
ATOM 1148 C CA . ALA A 1 144 ? 9.503 -1.379 3.352 1.00 66.56 144 ALA A CA 1
ATOM 1149 C C . ALA A 1 144 ? 10.619 -0.533 2.711 1.00 66.56 144 ALA A C 1
ATOM 1151 O O . ALA A 1 144 ? 10.358 0.550 2.189 1.00 66.56 144 ALA A O 1
ATOM 1152 N N . ILE A 1 145 ? 11.876 -0.974 2.795 1.00 75.44 145 ILE A N 1
ATOM 1153 C CA . ILE A 1 145 ? 13.001 -0.269 2.168 1.00 75.44 145 ILE A CA 1
ATOM 1154 C C . ILE A 1 145 ? 12.966 -0.528 0.656 1.00 75.44 145 ILE A C 1
ATOM 1156 O O . ILE A 1 145 ? 13.023 -1.670 0.210 1.00 75.44 145 ILE A O 1
ATOM 1160 N N . ASN A 1 146 ? 12.871 0.538 -0.137 1.00 80.38 146 ASN A N 1
ATOM 1161 C CA . ASN A 1 146 ? 12.894 0.482 -1.596 1.00 80.38 146 ASN A CA 1
ATOM 1162 C C . ASN A 1 146 ? 14.191 1.115 -2.124 1.00 80.38 146 ASN A C 1
ATOM 1164 O O . ASN A 1 146 ? 14.385 2.332 -2.008 1.00 80.38 146 ASN A O 1
ATOM 1168 N N . CYS A 1 147 ? 15.059 0.279 -2.699 1.00 83.88 147 CYS A N 1
ATOM 1169 C CA . CYS A 1 147 ? 16.305 0.684 -3.344 1.00 83.88 147 CYS A CA 1
ATOM 1170 C C . CYS A 1 147 ? 16.033 1.060 -4.804 1.00 83.88 147 CYS A C 1
ATOM 1172 O O . CYS A 1 147 ? 15.817 0.179 -5.631 1.00 83.88 147 CYS A O 1
ATOM 1174 N N . HIS A 1 148 ? 16.056 2.355 -5.134 1.00 85.06 148 HIS A N 1
ATOM 1175 C CA . HIS A 1 148 ? 15.822 2.800 -6.516 1.00 85.06 148 HIS A CA 1
ATOM 1176 C C . HIS A 1 148 ? 17.041 2.530 -7.407 1.00 85.06 148 HIS A C 1
ATOM 1178 O O . HIS A 1 148 ? 17.002 1.665 -8.275 1.00 85.06 148 HIS A O 1
ATOM 1184 N N . PHE A 1 149 ? 18.138 3.256 -7.173 1.00 87.75 149 PHE A N 1
ATOM 1185 C CA . PHE A 1 149 ? 19.409 3.096 -7.887 1.00 87.75 149 PHE A CA 1
ATOM 1186 C C . PHE A 1 149 ? 20.443 2.439 -6.973 1.00 87.75 149 PHE A C 1
ATOM 1188 O O . PHE A 1 149 ? 21.417 3.061 -6.550 1.00 87.75 149 PHE A O 1
ATOM 1195 N N . GLY A 1 150 ? 20.159 1.207 -6.564 1.00 87.25 150 GLY A N 1
ATOM 1196 C CA . GLY A 1 150 ? 21.001 0.453 -5.647 1.00 87.25 150 GLY A CA 1
ATOM 1197 C C . GLY A 1 150 ? 20.449 -0.938 -5.376 1.00 87.25 150 GLY A C 1
ATOM 1198 O O . GLY A 1 150 ? 19.435 -1.347 -5.946 1.00 87.25 150 GLY A O 1
ATOM 1199 N N . LYS A 1 151 ? 21.111 -1.673 -4.486 1.00 87.50 151 LYS A N 1
ATOM 1200 C CA . LYS A 1 151 ? 20.722 -3.039 -4.110 1.00 87.50 151 LYS A CA 1
ATOM 1201 C C . LYS A 1 151 ? 20.643 -3.178 -2.604 1.00 87.50 151 LYS A C 1
ATOM 1203 O O . LYS A 1 151 ? 21.394 -2.526 -1.889 1.00 87.50 151 LYS A O 1
ATOM 1208 N N . ILE A 1 152 ? 19.746 -4.037 -2.128 1.00 81.56 152 ILE A N 1
ATOM 1209 C CA . ILE A 1 152 ? 19.675 -4.338 -0.702 1.00 81.56 152 ILE A CA 1
ATOM 1210 C C . ILE A 1 152 ? 20.956 -5.052 -0.260 1.00 81.56 152 ILE A C 1
ATOM 1212 O O . ILE A 1 152 ? 21.425 -5.994 -0.901 1.00 81.56 152 ILE A O 1
ATOM 1216 N N . ASN A 1 153 ? 21.530 -4.565 0.827 1.00 79.19 153 ASN A N 1
ATOM 1217 C CA . ASN A 1 153 ? 22.654 -5.159 1.511 1.00 79.19 153 ASN A CA 1
ATOM 1218 C C . ASN A 1 153 ? 22.101 -6.115 2.567 1.00 79.19 153 ASN A C 1
ATOM 1220 O O . ASN A 1 153 ? 21.520 -5.688 3.564 1.00 79.19 153 ASN A O 1
ATOM 1224 N N . ASN A 1 154 ? 22.289 -7.414 2.349 1.00 73.44 154 ASN A N 1
ATOM 1225 C CA . ASN A 1 154 ? 21.730 -8.449 3.219 1.00 73.44 154 ASN A CA 1
ATOM 1226 C C . ASN A 1 154 ? 22.329 -8.451 4.637 1.00 73.44 154 ASN A C 1
ATOM 1228 O O . ASN A 1 154 ? 21.723 -9.019 5.540 1.00 73.44 154 ASN A O 1
ATOM 1232 N N . GLU A 1 155 ? 23.495 -7.832 4.853 1.00 73.88 155 GLU A N 1
ATOM 1233 C CA . GLU A 1 155 ? 24.126 -7.749 6.177 1.00 73.88 155 GLU A CA 1
ATOM 1234 C C . GLU A 1 155 ? 23.562 -6.593 7.006 1.00 73.88 155 GLU A C 1
ATOM 1236 O O . GLU A 1 155 ? 23.358 -6.730 8.212 1.00 73.88 155 GLU A O 1
ATOM 1241 N N . THR A 1 156 ? 23.309 -5.445 6.371 1.00 76.69 156 THR A N 1
ATOM 1242 C CA . THR A 1 156 ? 22.843 -4.238 7.074 1.00 76.69 156 THR A CA 1
ATOM 1243 C C . THR A 1 156 ? 21.330 -4.040 7.007 1.00 76.69 156 THR A C 1
ATOM 1245 O O . THR A 1 156 ? 20.775 -3.318 7.834 1.00 76.69 156 THR A O 1
ATOM 1248 N N . GLY A 1 157 ? 20.662 -4.661 6.032 1.00 72.81 157 GLY A N 1
ATOM 1249 C CA . GLY A 1 157 ? 19.246 -4.458 5.728 1.00 72.81 157 GLY A CA 1
ATOM 1250 C C . GLY A 1 157 ? 18.934 -3.151 4.986 1.00 72.81 157 GLY A C 1
ATOM 1251 O O . GLY A 1 157 ? 17.763 -2.867 4.756 1.00 72.81 157 GLY A O 1
ATOM 1252 N N . TYR A 1 158 ? 19.944 -2.357 4.607 1.00 81.44 158 TYR A N 1
ATOM 1253 C CA . TYR A 1 158 ? 19.797 -1.083 3.884 1.00 81.44 158 TYR A CA 1
ATOM 1254 C C . TYR A 1 158 ? 20.244 -1.190 2.423 1.00 81.44 158 TYR A C 1
ATOM 1256 O O . TYR A 1 158 ? 20.746 -2.223 2.003 1.00 81.44 158 TYR A O 1
ATOM 1264 N N . CYS A 1 159 ? 20.075 -0.128 1.634 1.00 86.44 159 CYS A N 1
ATOM 1265 C CA . CYS A 1 159 ? 20.511 -0.114 0.237 1.00 86.44 159 CYS A CA 1
ATOM 1266 C C . CYS A 1 159 ? 21.967 0.342 0.073 1.00 86.44 159 CYS A C 1
ATOM 1268 O O . CYS A 1 159 ? 22.324 1.435 0.519 1.00 86.44 159 CYS A O 1
ATOM 1270 N N . ASP A 1 160 ? 22.755 -0.437 -0.664 1.00 92.06 160 ASP A N 1
ATOM 1271 C CA . ASP A 1 160 ? 24.020 -0.015 -1.264 1.00 92.06 160 ASP A CA 1
ATOM 1272 C C . ASP A 1 160 ? 23.714 0.710 -2.583 1.00 92.06 160 ASP A C 1
ATOM 1274 O O . ASP A 1 160 ? 23.202 0.104 -3.529 1.00 92.06 160 ASP A O 1
ATOM 1278 N N . CYS A 1 161 ? 23.977 2.018 -2.641 1.00 89.69 161 CYS A N 1
ATOM 1279 C CA . CYS A 1 161 ? 23.660 2.836 -3.813 1.00 89.69 161 CYS A CA 1
ATOM 1280 C C . CYS A 1 161 ? 24.686 2.679 -4.939 1.00 89.69 161 CYS A C 1
ATOM 1282 O O . CYS A 1 161 ? 25.894 2.629 -4.698 1.00 89.69 161 CYS A O 1
ATOM 1284 N N . ASP A 1 162 ? 24.196 2.666 -6.178 1.00 89.25 162 ASP A N 1
ATOM 1285 C CA . ASP A 1 162 ? 25.030 2.697 -7.374 1.00 89.25 162 ASP A CA 1
ATOM 1286 C C . ASP A 1 162 ? 25.841 4.013 -7.436 1.00 89.25 162 ASP A C 1
ATOM 1288 O O . ASP A 1 162 ? 25.405 5.048 -6.915 1.00 89.25 162 ASP A O 1
ATOM 1292 N N . PRO A 1 163 ? 27.018 4.029 -8.094 1.00 88.62 163 PRO A N 1
ATOM 1293 C CA . PRO A 1 163 ? 27.836 5.234 -8.211 1.00 88.62 163 PRO A CA 1
ATOM 1294 C C . PRO A 1 163 ? 27.051 6.430 -8.768 1.00 88.62 163 PRO A C 1
ATOM 1296 O O . PRO A 1 163 ? 26.401 6.333 -9.807 1.00 88.62 163 PRO A O 1
ATOM 1299 N N . GLY A 1 164 ? 27.139 7.575 -8.086 1.00 84.12 164 GLY A N 1
ATOM 1300 C CA . GLY A 1 164 ? 26.397 8.790 -8.445 1.00 84.12 164 GLY A CA 1
ATOM 1301 C C . GLY A 1 164 ? 25.053 8.953 -7.727 1.00 84.12 164 GLY A C 1
ATOM 1302 O O . GLY A 1 164 ? 24.451 10.020 -7.847 1.00 84.12 164 GLY A O 1
ATOM 1303 N N . TRP A 1 165 ? 24.614 7.964 -6.943 1.00 85.38 165 TRP A N 1
ATOM 1304 C CA . TRP A 1 165 ? 23.348 7.993 -6.207 1.00 85.38 165 TRP A CA 1
ATOM 1305 C C . TRP A 1 165 ? 23.548 7.956 -4.690 1.00 85.38 165 TRP A C 1
ATOM 1307 O O . TRP A 1 165 ? 24.488 7.358 -4.174 1.00 85.38 165 TRP A O 1
ATOM 1317 N N . THR A 1 166 ? 22.645 8.611 -3.964 1.00 89.06 166 THR A N 1
ATOM 1318 C CA . THR A 1 166 ? 22.600 8.638 -2.498 1.00 89.06 166 THR A CA 1
ATOM 1319 C C . THR A 1 166 ? 21.154 8.710 -1.990 1.00 89.06 166 THR A C 1
ATOM 1321 O O . THR A 1 166 ? 20.205 8.758 -2.778 1.00 89.06 166 THR A O 1
ATOM 1324 N N . SER A 1 167 ? 20.968 8.694 -0.672 1.00 84.81 167 SER A N 1
ATOM 1325 C CA . SER A 1 167 ? 19.666 8.808 0.002 1.00 84.81 167 SER A CA 1
ATOM 1326 C C . SER A 1 167 ? 19.613 10.077 0.849 1.00 84.81 167 SER A C 1
ATOM 1328 O O . SER A 1 167 ? 20.645 10.546 1.328 1.00 84.81 167 SER A O 1
ATOM 1330 N N . ALA A 1 168 ? 18.415 10.619 1.079 1.00 75.75 168 ALA A N 1
ATOM 1331 C CA . ALA A 1 168 ? 18.238 11.621 2.128 1.00 75.75 168 ALA A CA 1
ATOM 1332 C C . ALA A 1 168 ? 18.552 10.997 3.496 1.00 75.75 168 ALA A C 1
ATOM 1334 O O . ALA A 1 168 ? 18.283 9.814 3.707 1.00 75.75 168 ALA A O 1
ATOM 1335 N N . ASN A 1 169 ? 19.068 11.790 4.437 1.00 68.69 169 ASN A N 1
ATOM 1336 C CA . ASN A 1 169 ? 19.110 11.359 5.832 1.00 68.69 169 ASN A CA 1
ATOM 1337 C C . ASN A 1 169 ? 17.673 11.126 6.312 1.00 68.69 169 ASN A C 1
ATOM 1339 O O . ASN A 1 169 ? 16.829 12.013 6.180 1.00 68.69 169 ASN A O 1
ATOM 1343 N N . PHE A 1 170 ? 17.406 9.945 6.859 1.00 66.50 170 PHE A N 1
ATOM 1344 C CA . PHE A 1 170 ? 16.134 9.609 7.484 1.00 66.50 170 PHE A CA 1
ATOM 1345 C C . PHE A 1 170 ? 16.382 9.154 8.920 1.00 66.50 170 PHE A C 1
ATOM 1347 O O . PHE A 1 170 ? 17.362 8.461 9.206 1.00 66.50 170 PHE A O 1
ATOM 1354 N N . ASP A 1 171 ? 15.492 9.560 9.820 1.00 59.56 171 ASP A N 1
ATOM 1355 C CA . ASP A 1 171 ? 15.526 9.105 11.202 1.00 59.56 171 ASP A CA 1
ATOM 1356 C C . ASP A 1 171 ? 15.063 7.649 11.283 1.00 59.56 171 ASP A C 1
ATOM 1358 O O . ASP A 1 171 ? 14.118 7.231 10.612 1.00 59.56 171 ASP A O 1
ATOM 1362 N N . ARG A 1 172 ? 15.753 6.860 12.113 1.00 56.72 172 ARG A N 1
ATOM 1363 C CA . ARG A 1 172 ? 15.508 5.418 12.302 1.00 56.72 172 ARG A CA 1
ATOM 1364 C C . ARG A 1 172 ? 14.306 5.143 13.204 1.00 56.72 172 ARG A C 1
ATOM 1366 O O . ARG A 1 172 ? 14.345 4.230 14.027 1.00 56.72 172 ARG A O 1
ATOM 1373 N N . GLU A 1 173 ? 13.263 5.951 13.106 1.00 56.16 173 GLU A N 1
ATOM 1374 C CA . GLU A 1 173 ? 12.035 5.651 13.824 1.00 56.16 173 GLU A CA 1
ATOM 1375 C C . GLU A 1 173 ? 11.270 4.555 13.068 1.00 56.16 173 GLU A C 1
ATOM 1377 O O . GLU A 1 173 ? 11.180 4.597 11.837 1.00 56.16 173 GLU A O 1
ATOM 1382 N N . PRO A 1 174 ? 10.740 3.536 13.765 1.00 53.41 174 PRO A N 1
ATOM 1383 C CA . PRO A 1 174 ? 9.889 2.543 13.133 1.00 53.41 174 PRO A CA 1
ATOM 1384 C C . PRO A 1 174 ? 8.620 3.242 12.640 1.00 53.41 174 PRO A C 1
ATOM 1386 O O . PRO A 1 174 ? 7.799 3.705 13.431 1.00 53.41 174 PRO A O 1
ATOM 1389 N N . THR A 1 175 ? 8.458 3.334 11.322 1.00 52.41 175 THR A N 1
ATOM 1390 C CA . THR A 1 175 ? 7.294 3.964 10.694 1.00 52.41 175 THR A CA 1
ATOM 1391 C C . THR A 1 175 ? 6.692 3.020 9.676 1.00 52.41 175 THR A C 1
ATOM 1393 O O . THR A 1 175 ? 7.429 2.442 8.904 1.00 52.41 175 THR A O 1
ATOM 1396 N N . LEU A 1 176 ? 5.363 2.938 9.585 1.00 53.69 176 LEU A N 1
ATOM 1397 C CA . LEU A 1 176 ? 4.653 2.104 8.596 1.00 53.69 176 LEU A CA 1
ATOM 1398 C C . LEU A 1 176 ? 4.880 2.524 7.123 1.00 53.69 176 LEU A C 1
ATOM 1400 O O . LEU A 1 176 ? 4.198 2.030 6.227 1.00 53.69 176 LEU A O 1
ATOM 1404 N N . PHE A 1 177 ? 5.777 3.475 6.860 1.00 58.91 177 PHE A N 1
ATOM 1405 C CA . PHE A 1 177 ? 6.050 4.010 5.533 1.00 58.91 177 PHE A CA 1
ATOM 1406 C C . PHE A 1 177 ? 7.204 3.259 4.862 1.00 58.91 177 PHE A C 1
ATOM 1408 O O . PHE A 1 177 ? 8.155 2.821 5.511 1.00 58.91 177 PHE A O 1
ATOM 1415 N N . SER A 1 178 ? 7.152 3.151 3.532 1.00 67.00 178 SER A N 1
ATOM 1416 C CA . SER A 1 178 ? 8.300 2.686 2.761 1.00 67.00 178 SER A CA 1
ATOM 1417 C C . SER A 1 178 ? 9.439 3.700 2.818 1.00 67.00 178 SER A C 1
ATOM 1419 O O . SER A 1 178 ? 9.260 4.878 2.496 1.00 67.00 178 SER A O 1
ATOM 1421 N N . VAL A 1 179 ? 10.630 3.234 3.180 1.00 76.19 179 VAL A N 1
ATOM 1422 C CA . VAL A 1 179 ? 11.847 4.047 3.196 1.00 76.19 179 VAL A CA 1
ATOM 1423 C C . VAL A 1 179 ? 12.481 3.970 1.814 1.00 76.19 179 VAL A C 1
ATOM 1425 O O . VAL A 1 179 ? 12.943 2.919 1.383 1.00 76.19 179 VAL A O 1
ATOM 1428 N N . HIS A 1 180 ? 12.496 5.082 1.089 1.00 82.25 180 HIS A N 1
ATOM 1429 C CA . HIS A 1 180 ? 13.125 5.144 -0.227 1.00 82.25 180 HIS A CA 1
ATOM 1430 C C . HIS A 1 180 ? 14.594 5.537 -0.095 1.00 82.25 180 HIS A C 1
ATOM 1432 O O . HIS A 1 180 ? 14.905 6.613 0.415 1.00 82.25 180 HIS A O 1
ATOM 1438 N N . MET A 1 181 ? 15.482 4.686 -0.602 1.00 84.88 181 MET A N 1
ATOM 1439 C CA . MET A 1 181 ? 16.924 4.915 -0.616 1.00 84.88 181 MET A CA 1
ATOM 1440 C C . MET A 1 181 ? 17.456 4.936 -2.052 1.00 84.88 181 MET A C 1
ATOM 1442 O O . MET A 1 181 ? 16.829 4.423 -2.982 1.00 84.88 181 MET A O 1
ATOM 1446 N N . CYS A 1 182 ? 18.625 5.547 -2.227 1.00 87.56 182 CYS A N 1
ATOM 1447 C CA . CYS A 1 182 ? 19.311 5.707 -3.505 1.00 87.56 182 CYS A CA 1
ATOM 1448 C C . CYS A 1 182 ? 18.459 6.458 -4.532 1.00 87.56 182 CYS A C 1
ATOM 1450 O O . CYS A 1 182 ? 18.390 6.078 -5.696 1.00 87.56 182 CYS A O 1
ATOM 1452 N N . ASN A 1 183 ? 17.757 7.497 -4.080 1.00 84.50 183 ASN A N 1
ATOM 1453 C CA . ASN A 1 183 ? 16.814 8.288 -4.868 1.00 84.50 183 ASN A CA 1
ATOM 1454 C C . ASN A 1 183 ? 17.291 9.728 -5.139 1.00 84.50 183 ASN A C 1
ATOM 1456 O O . ASN A 1 183 ? 16.548 10.503 -5.741 1.00 84.50 183 ASN A O 1
ATOM 1460 N N . ILE A 1 184 ? 18.504 10.090 -4.713 1.00 81.25 184 ILE A N 1
ATOM 1461 C CA . ILE A 1 184 ? 19.114 11.407 -4.937 1.00 81.25 184 ILE A CA 1
ATOM 1462 C C . ILE A 1 184 ? 20.344 11.247 -5.825 1.00 81.25 184 ILE A C 1
ATOM 1464 O O . ILE A 1 184 ? 21.271 10.524 -5.475 1.00 81.25 184 ILE A O 1
ATOM 1468 N N . GLU A 1 185 ? 20.378 11.957 -6.951 1.00 80.56 185 GLU A N 1
ATOM 1469 C CA . GLU A 1 185 ? 21.547 12.004 -7.830 1.00 80.56 185 GLU A CA 1
ATOM 1470 C C . GLU A 1 185 ? 22.534 13.070 -7.337 1.00 80.56 185 GLU A C 1
ATOM 1472 O O . GLU A 1 185 ? 22.172 14.244 -7.189 1.00 80.56 185 GLU A O 1
ATOM 1477 N N . LEU A 1 186 ? 23.791 12.679 -7.123 1.00 76.19 186 LEU A N 1
ATOM 1478 C CA . LEU A 1 186 ? 24.857 13.557 -6.630 1.00 76.19 186 LEU A CA 1
ATOM 1479 C C . LEU A 1 186 ? 25.154 14.736 -7.582 1.00 76.19 186 LEU A C 1
ATOM 1481 O O . LEU A 1 186 ? 25.666 15.757 -7.131 1.00 76.19 186 LEU A O 1
ATOM 1485 N N . SER A 1 187 ? 24.784 14.632 -8.864 1.00 63.84 187 SER A N 1
ATOM 1486 C CA . SER A 1 187 ? 25.018 15.649 -9.904 1.00 63.84 187 SER A CA 1
ATOM 1487 C C . SER A 1 187 ? 24.017 16.822 -9.906 1.00 63.84 187 SER A C 1
ATOM 1489 O O . SER A 1 187 ? 24.297 17.860 -10.496 1.00 63.84 187 SER A O 1
ATOM 1491 N N . SER A 1 188 ? 22.851 16.701 -9.257 1.00 52.22 188 SER A N 1
ATOM 1492 C CA . SER A 1 188 ? 21.731 17.639 -9.478 1.00 52.22 188 SER A CA 1
ATOM 1493 C C . SER A 1 188 ? 21.556 18.752 -8.432 1.00 52.22 188 SER A C 1
ATOM 1495 O O . SER A 1 188 ? 20.883 19.742 -8.711 1.00 52.22 188 SER A O 1
ATOM 1497 N N . TRP A 1 189 ? 22.157 18.636 -7.241 1.00 45.47 189 TRP A N 1
ATOM 1498 C CA . TRP A 1 189 ? 21.927 19.593 -6.138 1.00 45.47 189 TRP A CA 1
ATOM 1499 C C . TRP A 1 189 ? 23.184 20.364 -5.715 1.00 45.47 189 TRP A C 1
ATOM 1501 O O . TRP A 1 189 ? 23.103 21.542 -5.357 1.00 45.47 189 TRP A O 1
ATOM 1511 N N . TYR A 1 190 ? 24.357 19.725 -5.749 1.00 45.72 190 TYR A N 1
ATOM 1512 C CA . TYR A 1 190 ? 25.587 20.313 -5.206 1.00 45.72 190 TYR A CA 1
ATOM 1513 C C . TYR A 1 190 ? 26.221 21.389 -6.102 1.00 45.72 190 TYR A C 1
ATOM 1515 O O . TYR A 1 190 ? 26.872 22.293 -5.575 1.00 45.72 190 TYR A O 1
ATOM 1523 N N . ASP A 1 191 ? 25.975 21.366 -7.414 1.00 46.50 191 ASP A N 1
ATOM 1524 C CA . ASP A 1 191 ? 26.590 22.322 -8.347 1.00 46.50 191 ASP A CA 1
ATOM 1525 C C . ASP A 1 191 ? 25.812 23.639 -8.493 1.00 46.50 191 ASP A C 1
ATOM 1527 O O . ASP A 1 191 ? 26.412 24.689 -8.722 1.00 46.50 191 ASP A O 1
ATOM 1531 N N . SER A 1 192 ? 24.487 23.645 -8.305 1.00 45.84 192 SER A N 1
ATOM 1532 C CA . SER A 1 192 ? 23.683 24.861 -8.525 1.00 45.84 192 SER A CA 1
ATOM 1533 C C . SER A 1 192 ? 23.743 25.874 -7.376 1.00 45.84 192 SER A C 1
ATOM 1535 O O . SER A 1 192 ? 23.544 27.062 -7.612 1.00 45.84 192 SER A O 1
ATOM 1537 N N . ASN A 1 193 ? 24.043 25.436 -6.147 1.00 44.53 193 ASN A N 1
ATOM 1538 C CA . ASN A 1 193 ? 23.995 26.302 -4.958 1.00 44.53 193 ASN A CA 1
ATOM 1539 C C . ASN A 1 193 ? 25.371 26.724 -4.422 1.00 44.53 193 ASN A C 1
ATOM 1541 O O . ASN A 1 193 ? 25.454 27.679 -3.651 1.00 44.53 193 ASN A O 1
ATOM 1545 N N . ARG A 1 194 ? 26.471 26.079 -4.834 1.00 43.56 194 ARG A N 1
ATOM 1546 C CA . ARG A 1 194 ? 27.814 26.454 -4.353 1.00 43.56 194 ARG A CA 1
ATOM 1547 C C . ARG A 1 194 ? 28.321 27.769 -4.958 1.00 43.56 194 ARG A C 1
ATOM 1549 O O . ARG A 1 194 ? 29.146 28.434 -4.344 1.00 43.56 194 ARG A O 1
ATOM 1556 N N . SER A 1 195 ? 27.804 28.173 -6.118 1.00 46.59 195 SER A N 1
ATOM 1557 C CA . SER A 1 195 ? 28.122 29.463 -6.748 1.00 46.59 195 SER A CA 1
ATOM 1558 C C . SER A 1 195 ? 27.344 30.650 -6.166 1.00 46.59 195 SER A C 1
ATOM 1560 O O . SER A 1 195 ? 27.689 31.790 -6.466 1.00 46.59 195 SER A O 1
ATOM 1562 N N . GLN A 1 196 ? 26.321 30.410 -5.334 1.00 45.44 196 GLN A N 1
ATOM 1563 C CA . GLN A 1 196 ? 25.465 31.465 -4.768 1.00 45.44 196 GLN A CA 1
ATOM 1564 C C . GLN A 1 196 ? 25.697 31.729 -3.273 1.00 45.44 196 GLN A C 1
ATOM 1566 O O . GLN A 1 196 ? 25.141 32.681 -2.731 1.00 45.44 196 GLN A O 1
ATOM 1571 N N . ILE A 1 197 ? 26.533 30.931 -2.600 1.00 43.44 197 ILE A N 1
ATOM 1572 C CA . ILE A 1 197 ? 26.861 31.122 -1.183 1.00 43.44 197 ILE A CA 1
ATOM 1573 C C . ILE A 1 197 ? 28.276 31.696 -1.076 1.00 43.44 197 ILE A C 1
ATOM 1575 O O . ILE A 1 197 ? 29.257 30.977 -0.890 1.00 43.44 197 ILE A O 1
ATOM 1579 N N . THR A 1 198 ? 28.389 33.017 -1.193 1.00 36.75 198 THR A N 1
ATOM 1580 C CA . THR A 1 198 ? 29.542 33.755 -0.666 1.00 36.75 198 THR A CA 1
ATOM 1581 C C . THR A 1 198 ? 29.345 33.945 0.832 1.00 36.75 198 THR A C 1
ATOM 1583 O O . THR A 1 198 ? 28.488 34.720 1.253 1.00 36.75 198 THR A O 1
ATOM 1586 N N . PHE A 1 199 ? 30.146 33.252 1.641 1.00 38.84 199 PHE A N 1
ATOM 1587 C CA . PHE A 1 199 ? 30.340 33.638 3.035 1.00 38.84 199 PHE A CA 1
ATOM 1588 C C . PHE A 1 199 ? 31.105 34.961 3.035 1.00 38.84 199 PHE A C 1
ATOM 1590 O O . PHE A 1 199 ? 32.272 35.007 2.647 1.00 38.84 199 PHE A O 1
ATOM 1597 N N . VAL A 1 200 ? 30.424 36.044 3.403 1.00 37.75 200 VAL A N 1
ATOM 1598 C CA . VAL A 1 200 ? 31.084 37.312 3.715 1.00 37.75 200 VAL A CA 1
ATOM 1599 C C . VAL A 1 200 ? 31.668 37.157 5.117 1.00 37.75 200 VAL A C 1
ATOM 1601 O O . VAL A 1 200 ? 30.934 36.834 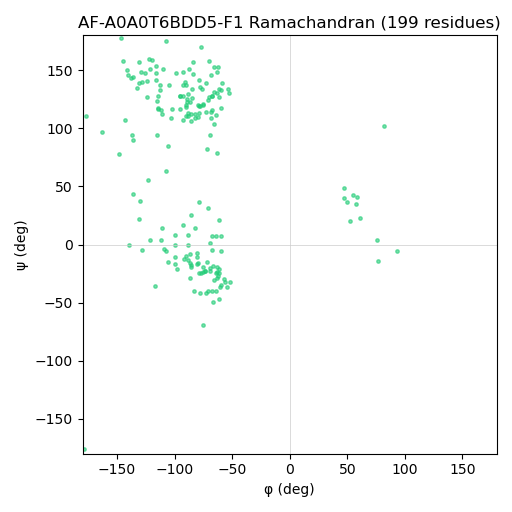6.051 1.00 37.75 200 VAL A O 1
ATOM 1604 N N . ALA A 1 201 ? 32.993 37.281 5.207 1.00 36.50 201 ALA A N 1
ATOM 1605 C CA . ALA A 1 201 ? 33.763 37.252 6.448 1.00 36.50 201 ALA A CA 1
ATOM 1606 C C . ALA A 1 201 ? 33.597 38.548 7.251 1.00 36.50 201 ALA A C 1
ATOM 1608 O O . ALA A 1 201 ? 33.390 39.607 6.614 1.00 36.50 201 ALA A O 1
#

Radius of gyration: 22.99 Å; Cα contacts (8 Å, |Δi|>4): 259; chains: 1; bounding box: 53×70×51 Å

Sequence (201 aa):
GYCIIAIKFVSEDNQVLEKKTNISFNTYVGVKGKGHFAGNIDRFASLTPCESVDLDPFHNCVPVDCHMKYLGTRSFFNRRWKRCQKVPVCVYDIEKDLPDVGYTPITNKCIDLERCIKRSDLQPLENKYAELADDSSYSLMLTAINCHFGKINNETGYCDCDPGWTSANFDREPTLFSVHMCNIELSSWYDSNRSQITFVA

Secondary structure (DSSP, 8-state):
-EEEEEEEEE-TTS-EEEEEEEEE------SS---S-TT-GGGSTT----SSTTEETTTTTEEP-HHHHTTTSS-EEETTTTEEEPPPPPP--TTSSS-SEEEETTTTEEEESSSPPPHHHHHHHHT-TTS-S-TTS-S-TT--EEESSEEE-TTTSSEEEPTTEE---------SS-EEES-EETTTTHHHHTTT-----

Nearest PDB structures (foldseek):
  1ef0-assembly2_A  TM=3.714E-01  e=1.149E+00  Saccharomyces cerevisiae
  9g8p-assembly1_M  TM=5.850E-01  e=6.615E+00  Homo sapiens
  8a5p-assembly1_X  TM=3.980E-01  e=5.104E+00  Thermochaetoides thermophila

pLDDT: mean 71.81, std 18.69, range [35.69, 94.69]